Protein AF-A0A913XGM9-F1 (afdb_monomer_lite)

Organism: Exaiptasia diaphana (NCBI:txid2652724)

Foldseek 3Di:
DDDDDDDDDVQDFDFDADPVRWGDQKGARVSVQWIAGADRVRHGQPPRIDRDDGDSVCGPADPLRVQQVVQPPPPPQTFHFDADPNRWGDQKGARVNVQWIAGADRNRHGQQPGIDRDDGDSPDVVSVPSQALQRSQLVPDDPDPQFQHGFDADPVNFGDQKTARPNPQWIAGADRNRHGDPPRIDRHTGDD

Secondary structure (DSSP, 8-state):
----PPPPPTT-----B-TTSPBPSEEEETTTTEEEEB-TTSPBPTT--EES----TTTT--HHHHHHHHS-TTSTT-----B-TTSPBPSEEEETTTTEEEEB-TT--B-TT--EES----S-TTT-S---HHHHHHHH----TTS--SPPB-TTSPBPSEEE-TTT-EEEEB-TTSPBPTT--EEB----

pLDDT: mean 85.77, std 12.82, range [35.69, 96.81]

Structure (mmCIF, N/CA/C/O backbone):
data_AF-A0A913XGM9-F1
#
_entry.id   AF-A0A913XGM9-F1
#
loop_
_atom_site.group_PDB
_atom_site.id
_atom_site.type_symbol
_atom_site.label_atom_id
_atom_site.label_alt_id
_atom_site.label_comp_id
_atom_site.label_asym_id
_atom_site.label_entity_id
_atom_site.label_seq_id
_atom_site.pdbx_PDB_ins_code
_atom_site.Cartn_x
_atom_site.Cartn_y
_atom_site.Cartn_z
_atom_site.occupancy
_atom_site.B_iso_or_equiv
_atom_site.auth_seq_id
_atom_site.auth_comp_id
_atom_site.auth_asym_id
_atom_site.auth_atom_id
_atom_site.pdbx_PDB_model_num
ATOM 1 N N . MET A 1 1 ? -19.367 12.899 41.700 1.00 37.16 1 MET A N 1
ATOM 2 C CA . MET A 1 1 ? -20.619 13.674 41.837 1.00 37.16 1 MET A CA 1
ATOM 3 C C . MET A 1 1 ? -21.730 12.838 41.226 1.00 37.16 1 MET A C 1
ATOM 5 O O . MET A 1 1 ? -21.537 12.325 40.133 1.00 37.16 1 MET A O 1
ATOM 9 N N . GLN A 1 2 ? -22.800 12.589 41.979 1.00 39.25 2 GLN A N 1
ATOM 10 C CA . GLN A 1 2 ? -23.902 11.698 41.601 1.00 39.25 2 GLN A CA 1
ATOM 11 C C . GLN A 1 2 ? -24.693 12.279 40.419 1.00 39.25 2 GLN A C 1
ATOM 13 O O . GLN A 1 2 ? -25.240 13.373 40.524 1.00 39.25 2 GLN A O 1
ATOM 18 N N . GLY A 1 3 ? -24.743 11.549 39.302 1.00 35.69 3 GLY A N 1
ATOM 19 C CA . GLY A 1 3 ? -25.658 11.819 38.193 1.00 35.69 3 GLY A CA 1
ATOM 20 C C . GLY A 1 3 ? -26.996 11.127 38.447 1.00 35.69 3 GLY A C 1
ATOM 21 O O . GLY A 1 3 ? -27.037 9.918 38.654 1.00 35.69 3 GLY A O 1
ATOM 22 N N . ASN A 1 4 ? -28.079 11.903 38.470 1.00 39.72 4 ASN A N 1
ATOM 23 C CA . ASN A 1 4 ? -29.447 11.433 38.686 1.00 39.72 4 ASN A CA 1
ATOM 24 C C . ASN A 1 4 ? -29.890 10.443 37.594 1.00 39.72 4 ASN A C 1
ATOM 26 O O . ASN A 1 4 ? -30.239 10.855 36.488 1.00 39.72 4 ASN A O 1
ATOM 30 N N . ALA A 1 5 ? -29.953 9.153 37.925 1.00 44.22 5 ALA A N 1
ATOM 31 C CA . ALA A 1 5 ? -30.700 8.172 37.148 1.00 44.22 5 ALA A CA 1
ATOM 32 C C . ALA A 1 5 ? -32.202 8.347 37.434 1.00 44.22 5 ALA A C 1
ATOM 34 O O . ALA A 1 5 ? -32.650 8.186 38.570 1.00 44.22 5 ALA A O 1
ATOM 35 N N . GLN A 1 6 ? -32.987 8.711 36.416 1.00 49.00 6 GLN A N 1
ATOM 36 C CA . GLN A 1 6 ? -34.447 8.713 36.528 1.00 49.00 6 GLN A CA 1
ATOM 37 C C . GLN A 1 6 ? -34.984 7.274 36.696 1.00 49.00 6 GLN A C 1
ATOM 39 O O . GLN A 1 6 ? -34.419 6.352 36.104 1.00 49.00 6 GLN A O 1
ATOM 44 N N . PRO A 1 7 ? -36.070 7.055 37.469 1.00 47.41 7 PRO A N 1
ATOM 45 C CA . PRO A 1 7 ? -36.578 5.718 37.768 1.00 47.41 7 PRO A CA 1
ATOM 46 C C . PRO A 1 7 ? -37.068 5.011 36.498 1.00 47.41 7 PRO A C 1
ATOM 48 O O . PRO A 1 7 ? -37.819 5.574 35.698 1.00 47.41 7 PRO A O 1
ATOM 51 N N . GLY A 1 8 ? -36.614 3.770 36.328 1.00 52.50 8 GLY A N 1
ATOM 52 C CA . GLY A 1 8 ? -36.698 2.998 35.094 1.00 52.50 8 GLY A CA 1
ATOM 53 C C . GLY A 1 8 ? -38.119 2.691 34.625 1.00 52.50 8 GLY A C 1
ATOM 54 O O . GLY A 1 8 ? -38.914 2.069 35.329 1.00 52.50 8 GLY A O 1
ATOM 55 N N . ARG A 1 9 ? -38.404 3.044 33.367 1.00 63.47 9 ARG A N 1
ATOM 56 C CA . ARG A 1 9 ? -39.468 2.399 32.590 1.00 63.47 9 ARG A CA 1
ATOM 57 C C . ARG A 1 9 ? -39.055 0.950 32.333 1.00 63.47 9 ARG A C 1
ATOM 59 O O . ARG A 1 9 ? -37.985 0.710 31.776 1.00 63.47 9 ARG A O 1
ATOM 66 N N . VAL A 1 10 ? -39.902 -0.005 32.717 1.00 72.25 10 VAL A N 1
ATOM 67 C CA . VAL A 1 10 ? -39.704 -1.429 32.406 1.00 72.25 10 VAL A CA 1
ATOM 68 C C . VAL A 1 10 ? -39.502 -1.577 30.895 1.00 72.25 10 VAL A C 1
ATOM 70 O O . VAL A 1 10 ? -40.345 -1.155 30.107 1.00 72.25 10 VAL A O 1
ATOM 73 N N . GLY A 1 11 ? -38.354 -2.127 30.499 1.00 75.06 11 GLY A N 1
ATOM 74 C CA . GLY A 1 11 ? -37.979 -2.314 29.098 1.00 75.06 11 GLY A CA 1
ATOM 75 C C . GLY A 1 11 ? -37.177 -1.176 28.456 1.00 75.06 11 GLY A C 1
ATOM 76 O O . GLY A 1 11 ? -36.880 -1.281 27.267 1.00 75.06 11 GLY A O 1
ATOM 77 N N . ALA A 1 12 ? -36.794 -0.128 29.194 1.00 85.62 12 ALA A N 1
ATOM 78 C CA . ALA A 1 12 ? -35.864 0.893 28.704 1.00 85.62 12 ALA A CA 1
ATOM 79 C C . ALA A 1 12 ? -34.459 0.319 28.450 1.00 85.62 12 ALA A C 1
ATOM 81 O O . ALA A 1 12 ? -34.040 -0.649 29.084 1.00 85.62 12 ALA A O 1
ATOM 82 N N . PHE A 1 13 ? -33.741 0.919 27.503 1.00 88.56 13 PHE A N 1
ATOM 83 C CA . PHE A 1 13 ? -32.343 0.591 27.243 1.00 88.56 13 PHE A CA 1
ATOM 84 C C . PHE A 1 13 ? -31.455 1.159 28.356 1.00 88.56 13 PHE A C 1
ATOM 86 O O . PHE A 1 13 ? -31.600 2.324 28.728 1.00 88.56 13 PHE A O 1
ATOM 93 N N . ILE A 1 14 ? -30.550 0.330 28.877 1.00 88.94 14 ILE A N 1
ATOM 94 C CA . ILE A 1 14 ? -29.538 0.706 29.866 1.00 88.94 14 ILE A CA 1
ATOM 95 C C . ILE A 1 14 ? -28.178 0.447 29.209 1.00 88.94 14 ILE A C 1
ATOM 97 O O . ILE A 1 14 ? -27.916 -0.713 28.883 1.00 88.94 14 ILE A O 1
ATOM 101 N N . PRO A 1 15 ? -27.343 1.481 29.001 1.00 92.00 15 PRO A N 1
ATOM 102 C CA . PRO A 1 15 ? -26.013 1.295 28.438 1.00 92.00 15 PRO A CA 1
ATOM 103 C C . PRO A 1 15 ? -25.147 0.389 29.312 1.00 92.00 15 PRO A C 1
ATOM 105 O O . PRO A 1 15 ? -25.131 0.523 30.538 1.00 92.00 15 PRO A O 1
ATOM 108 N N . GLN A 1 16 ? -24.427 -0.523 28.670 1.00 94.06 16 GLN A N 1
ATOM 109 C CA . GLN A 1 16 ? -23.438 -1.384 29.299 1.00 94.06 16 GLN A CA 1
ATOM 110 C C . GLN A 1 16 ? -22.074 -0.685 29.363 1.00 94.06 16 GLN A C 1
ATOM 112 O O . GLN A 1 16 ? -21.587 -0.172 28.352 1.00 94.06 16 GLN A O 1
ATOM 117 N N . CYS A 1 17 ? -21.438 -0.696 30.536 1.00 94.44 17 CYS A N 1
ATOM 118 C CA . CYS A 1 17 ? -20.127 -0.085 30.759 1.00 94.44 17 CYS A CA 1
ATOM 119 C C . CYS A 1 17 ? -19.153 -1.088 31.389 1.00 94.44 17 CYS A C 1
ATOM 121 O O . CYS A 1 17 ? -19.533 -1.861 32.268 1.00 94.44 17 CYS A O 1
ATOM 123 N N . LYS A 1 18 ? -17.884 -1.009 30.983 1.00 92.81 18 LYS A N 1
ATOM 124 C CA . LYS A 1 18 ? -16.743 -1.701 31.591 1.00 92.81 18 LYS A CA 1
ATOM 125 C C . LYS A 1 18 ? -16.482 -1.155 33.006 1.00 92.81 18 LYS A C 1
ATOM 127 O O . LYS A 1 18 ? -16.929 -0.066 33.367 1.00 92.81 18 LYS A O 1
ATOM 132 N N . GLU A 1 19 ? -15.685 -1.871 33.803 1.00 93.31 19 GLU A N 1
ATOM 133 C CA . GLU A 1 19 ? -15.336 -1.463 35.180 1.00 93.31 19 GLU A CA 1
ATOM 134 C C . GLU A 1 19 ? -14.626 -0.101 35.263 1.00 93.31 19 GLU A C 1
ATOM 136 O O . GLU A 1 19 ? -14.787 0.630 36.238 1.00 93.31 19 GLU A O 1
ATOM 141 N N . ASN A 1 20 ? -13.862 0.261 34.229 1.00 92.25 20 ASN A N 1
ATOM 142 C CA . ASN A 1 20 ? -13.178 1.553 34.126 1.00 92.25 20 ASN A CA 1
ATOM 143 C C . ASN A 1 20 ? -14.119 2.717 33.746 1.00 92.25 20 ASN A C 1
ATOM 145 O O . ASN A 1 20 ? -13.664 3.856 33.654 1.00 92.25 20 ASN A O 1
ATOM 149 N N . GLY A 1 21 ? -15.413 2.448 33.537 1.00 89.56 21 GLY A N 1
ATOM 150 C CA . GLY A 1 21 ? -16.424 3.436 33.163 1.00 89.56 21 GLY A CA 1
ATOM 151 C C . GLY A 1 21 ? -16.537 3.706 31.660 1.00 89.56 21 GLY A C 1
ATOM 152 O O . GLY A 1 21 ? -17.393 4.495 31.266 1.00 89.56 21 GLY A O 1
ATOM 153 N N . GLU A 1 22 ? -15.723 3.063 30.821 1.00 91.38 22 GLU A N 1
ATOM 154 C CA . GLU A 1 22 ? -15.868 3.121 29.362 1.00 91.38 22 GLU A CA 1
ATOM 155 C C . GLU A 1 22 ? -17.075 2.297 28.901 1.00 91.38 22 GLU A C 1
ATOM 157 O O . GLU A 1 22 ? -17.461 1.325 29.554 1.00 91.38 22 GLU A O 1
ATOM 162 N N . PHE A 1 23 ? -17.657 2.636 27.749 1.00 91.50 23 PHE A N 1
ATOM 163 C CA . PHE A 1 23 ? -18.700 1.802 27.153 1.00 91.50 23 PHE A CA 1
ATOM 164 C C . PHE A 1 23 ? -18.150 0.422 26.777 1.00 91.50 23 PHE A C 1
ATOM 166 O O . PHE A 1 23 ? -17.024 0.275 26.290 1.00 91.50 23 PHE A O 1
ATOM 173 N N . GLU A 1 24 ? -18.957 -0.615 26.989 1.00 91.94 24 GLU A N 1
ATOM 174 C CA . GLU A 1 24 ? -18.692 -1.904 26.357 1.00 91.94 24 GLU A CA 1
ATOM 175 C C . GLU A 1 24 ? -18.838 -1.761 24.837 1.00 91.94 24 GLU A C 1
ATOM 177 O O . GLU A 1 24 ? -19.798 -1.164 24.356 1.00 91.94 24 GLU A O 1
ATOM 182 N N . GLU A 1 25 ? -17.905 -2.333 24.070 1.00 92.31 25 GLU A N 1
ATOM 183 C CA . GLU A 1 25 ? -17.903 -2.247 22.597 1.00 92.31 25 GLU A CA 1
ATOM 184 C C . GLU A 1 25 ? -19.184 -2.812 21.978 1.00 92.31 25 GLU A C 1
ATOM 186 O O . GLU A 1 25 ? -19.590 -2.389 20.900 1.00 92.31 25 GLU A O 1
ATOM 191 N N . LYS A 1 26 ? -19.831 -3.745 22.679 1.00 94.62 26 LYS A N 1
ATOM 192 C CA . LYS A 1 26 ? -21.134 -4.310 22.352 1.00 94.62 26 LYS A CA 1
ATOM 193 C C . LYS A 1 26 ? -22.175 -3.783 23.332 1.00 94.62 26 LYS A C 1
ATOM 195 O O . LYS A 1 26 ? -22.033 -3.952 24.537 1.00 94.62 26 LYS A O 1
ATOM 200 N N . GLN A 1 27 ? -23.257 -3.230 22.806 1.00 95.81 27 GLN A N 1
ATOM 201 C CA . GLN A 1 27 ? -24.420 -2.799 23.574 1.00 95.81 27 GLN A CA 1
ATOM 202 C C . GLN A 1 27 ? -25.607 -3.692 23.242 1.00 95.81 27 GLN A C 1
ATOM 204 O O . GLN A 1 27 ? -25.818 -4.039 22.081 1.00 95.81 27 GLN A O 1
ATOM 209 N N . CYS A 1 28 ? -26.401 -4.051 24.248 1.00 95.19 28 CYS A N 1
ATOM 210 C CA . CYS A 1 28 ? -27.532 -4.961 24.081 1.00 95.19 28 CYS A CA 1
ATOM 211 C C . CYS A 1 28 ? -28.795 -4.427 24.753 1.00 95.19 28 CYS A C 1
ATOM 213 O O . CYS A 1 28 ? -28.853 -4.205 25.961 1.00 95.19 28 CYS A O 1
ATOM 215 N N . TRP A 1 29 ? -29.873 -4.301 23.989 1.00 94.31 29 TRP A N 1
ATOM 216 C CA . TRP A 1 29 ? -31.174 -3.936 24.521 1.00 94.31 29 TRP A CA 1
ATOM 217 C C . TRP A 1 29 ? -32.002 -5.177 24.855 1.00 94.31 29 TRP A C 1
ATOM 219 O O . TRP A 1 29 ? -32.769 -5.683 24.033 1.00 94.31 29 TRP A O 1
ATOM 229 N N . GLY A 1 30 ? -31.870 -5.647 26.098 1.00 87.50 30 GLY A N 1
ATOM 230 C CA . GLY A 1 30 ? -32.430 -6.926 26.551 1.00 87.50 30 GLY A CA 1
ATOM 231 C C . GLY A 1 30 ? -33.935 -7.117 26.313 1.00 87.50 30 GLY A C 1
ATOM 232 O O . GLY A 1 30 ? -34.353 -8.223 25.991 1.00 87.50 30 GLY A O 1
ATOM 233 N N . SER A 1 31 ? -34.753 -6.061 26.390 1.00 88.88 31 SER A N 1
ATOM 234 C CA . SER A 1 31 ? -36.207 -6.163 26.162 1.00 88.88 31 SER A CA 1
ATOM 235 C C . SER A 1 31 ? -36.597 -6.378 24.697 1.00 88.88 31 SER A C 1
ATOM 237 O O . SER A 1 31 ? -37.705 -6.829 24.421 1.00 88.88 31 SER A O 1
ATOM 239 N N . THR A 1 32 ? -35.704 -6.064 23.757 1.00 91.31 32 THR A N 1
ATOM 240 C CA . THR A 1 32 ? -35.956 -6.191 22.313 1.00 91.31 32 THR A CA 1
ATOM 241 C C . THR A 1 32 ? -35.108 -7.277 21.652 1.00 91.31 32 THR A C 1
ATOM 243 O O . THR A 1 32 ? -35.425 -7.714 20.544 1.00 91.31 32 THR A O 1
ATOM 246 N N . GLY A 1 33 ? -34.037 -7.713 22.324 1.00 90.94 33 GLY A N 1
ATOM 247 C CA . GLY A 1 33 ? -33.078 -8.694 21.818 1.00 90.94 33 GLY A CA 1
ATOM 248 C C . GLY A 1 33 ? -32.124 -8.149 20.752 1.00 90.94 33 GLY A C 1
ATOM 249 O O . GLY A 1 33 ? -31.413 -8.936 20.128 1.00 90.94 33 GLY A O 1
ATOM 250 N N . TYR A 1 34 ? -32.114 -6.834 20.511 1.00 95.31 34 TYR A N 1
ATOM 251 C CA . TYR A 1 34 ? -31.149 -6.204 19.611 1.00 95.31 34 TYR A CA 1
ATOM 252 C C . TYR A 1 34 ? -29.840 -5.912 20.331 1.00 95.31 34 TYR A C 1
ATOM 254 O O . TYR A 1 34 ? -29.859 -5.370 21.435 1.00 95.31 34 TYR A O 1
ATOM 262 N N . CYS A 1 35 ? -28.728 -6.179 19.661 1.00 96.31 35 CYS A N 1
ATOM 263 C CA . CYS A 1 35 ? -27.411 -5.705 20.053 1.00 96.31 35 CYS A CA 1
ATOM 264 C C . CYS A 1 35 ? -26.739 -4.995 18.875 1.00 96.31 35 CYS A C 1
ATOM 266 O O . CYS A 1 35 ? -27.079 -5.241 17.718 1.00 96.31 35 CYS A O 1
ATOM 268 N N . TRP A 1 36 ? -25.811 -4.095 19.171 1.00 96.00 36 TRP A N 1
ATOM 269 C CA . TRP A 1 36 ? -25.031 -3.334 18.196 1.00 96.00 36 TRP A CA 1
ATOM 270 C C . TRP A 1 36 ? -23.650 -3.031 18.767 1.00 96.00 36 TRP A C 1
ATOM 272 O O . TRP A 1 36 ? -23.435 -3.135 19.975 1.00 96.00 36 TRP A O 1
ATOM 282 N N . CYS A 1 37 ? -22.721 -2.652 17.900 1.00 95.88 37 CYS A N 1
ATOM 283 C CA . CYS A 1 37 ? -21.419 -2.171 18.327 1.00 95.88 37 CYS A CA 1
ATOM 284 C C . CYS A 1 37 ? -21.454 -0.656 18.517 1.00 95.88 37 CYS A C 1
ATOM 286 O O . CYS A 1 37 ? -22.185 0.044 17.809 1.00 95.88 37 CYS A O 1
ATOM 288 N N . VAL A 1 38 ? -20.654 -0.153 19.449 1.00 93.25 38 VAL A N 1
ATOM 289 C CA . VAL A 1 38 ? -20.481 1.281 19.685 1.00 93.25 38 VAL A CA 1
ATOM 290 C C . VAL A 1 38 ? -19.023 1.700 19.585 1.00 93.25 38 VAL A C 1
ATOM 292 O O . VAL A 1 38 ? -18.118 0.890 19.778 1.00 93.25 38 VAL A O 1
ATOM 295 N N . ASP A 1 39 ? -18.801 2.970 19.261 1.00 88.75 39 ASP A N 1
ATOM 296 C CA . ASP A 1 39 ? -17.483 3.587 19.363 1.00 88.75 39 ASP A CA 1
ATOM 297 C C . ASP A 1 39 ? -17.114 3.924 20.823 1.00 88.75 39 ASP A C 1
ATOM 299 O O . ASP A 1 39 ? -17.862 3.661 21.768 1.00 88.75 39 ASP A O 1
ATOM 303 N N . LYS A 1 40 ? -15.933 4.524 21.013 1.00 85.94 40 LYS A N 1
ATOM 304 C CA . LYS A 1 40 ? -15.420 4.946 22.329 1.00 85.94 40 LYS A CA 1
ATOM 305 C C . LYS A 1 40 ? -16.327 5.947 23.060 1.00 85.94 40 LYS A C 1
ATOM 307 O O . LYS A 1 40 ? -16.258 6.040 24.282 1.00 85.94 40 LYS A O 1
ATOM 312 N N . ASP A 1 41 ? -17.153 6.686 22.321 1.00 88.50 41 ASP A N 1
ATOM 313 C CA . ASP A 1 41 ? -18.065 7.702 22.840 1.00 88.50 41 ASP A CA 1
ATOM 314 C C . ASP A 1 41 ? -19.477 7.121 23.081 1.00 88.50 41 ASP A C 1
ATOM 316 O O . ASP A 1 41 ? -20.388 7.836 23.504 1.00 88.50 41 ASP A O 1
ATOM 320 N N . GLY A 1 42 ? -19.663 5.814 22.848 1.00 88.38 42 GLY A N 1
ATOM 321 C CA . GLY A 1 42 ? -20.923 5.099 23.038 1.00 88.38 42 GLY A CA 1
ATOM 322 C C . GLY A 1 42 ? -21.910 5.256 21.879 1.00 88.38 42 GLY A C 1
ATOM 323 O O . GLY A 1 42 ? -23.082 4.900 22.030 1.00 88.38 42 GLY A O 1
ATOM 324 N N . GLN A 1 43 ? -21.480 5.787 20.730 1.00 91.19 43 GLN A N 1
ATOM 325 C CA . GLN A 1 43 ? -22.345 5.954 19.562 1.00 91.19 43 GLN A CA 1
ATOM 326 C C . GLN A 1 43 ? -22.433 4.668 18.745 1.00 91.19 43 GLN A C 1
ATOM 328 O O . GLN A 1 43 ? -21.431 3.996 18.517 1.00 91.19 43 GLN A O 1
ATOM 333 N N . GLU A 1 44 ? -23.637 4.333 18.273 1.00 93.25 44 GLU A N 1
ATOM 334 C CA . GLU A 1 44 ? -23.882 3.150 17.442 1.00 93.25 44 GLU A CA 1
ATOM 335 C C . GLU A 1 44 ? -23.072 3.196 16.135 1.00 93.25 44 GLU A C 1
ATOM 337 O O . GLU A 1 44 ? -23.198 4.125 15.334 1.00 93.25 44 GLU A O 1
ATOM 342 N N . ILE A 1 45 ? -22.298 2.139 15.881 1.00 92.12 45 ILE A N 1
ATOM 343 C CA . ILE A 1 45 ? -21.611 1.923 14.609 1.00 92.12 45 ILE A CA 1
ATOM 344 C C . ILE A 1 45 ? -22.625 1.370 13.605 1.00 92.12 45 ILE A C 1
ATOM 346 O O . ILE A 1 45 ? -23.179 0.278 13.780 1.00 92.12 45 ILE A O 1
ATOM 350 N N . LEU A 1 46 ? -22.851 2.111 12.522 1.00 88.88 46 LEU A N 1
ATOM 351 C CA . LEU A 1 46 ? -23.839 1.759 11.503 1.00 88.88 46 LEU A CA 1
ATOM 352 C C . LEU A 1 46 ? -23.601 0.361 10.910 1.00 88.88 46 LEU A C 1
ATOM 354 O O . LEU A 1 46 ? -22.476 -0.027 10.604 1.00 88.88 46 LEU A O 1
ATOM 358 N N . GLY A 1 47 ? -24.692 -0.385 10.717 1.00 87.81 47 GLY A N 1
ATOM 359 C CA . GLY A 1 47 ? -24.672 -1.725 10.118 1.00 87.81 47 GLY A CA 1
ATOM 360 C C . GLY A 1 47 ? -24.328 -2.864 11.083 1.00 87.81 47 GLY A C 1
ATOM 361 O O . GLY A 1 47 ? -24.363 -4.020 10.676 1.00 87.81 47 GLY A O 1
ATOM 362 N N . THR A 1 48 ? -24.048 -2.565 12.354 1.00 93.19 48 THR A N 1
ATOM 363 C CA . THR A 1 48 ? -23.723 -3.586 13.369 1.00 93.19 48 THR A CA 1
ATOM 364 C C . THR A 1 48 ? -24.938 -4.070 14.161 1.00 93.19 48 THR A C 1
ATOM 366 O O . THR A 1 48 ? -24.858 -5.068 14.875 1.00 93.19 48 THR A O 1
ATOM 369 N N . LYS A 1 49 ? -26.080 -3.383 14.037 1.00 94.69 49 LYS A N 1
ATOM 370 C CA . LYS A 1 49 ? -27.292 -3.685 14.797 1.00 94.69 49 LYS A CA 1
ATOM 371 C C . LYS A 1 49 ? -28.011 -4.922 14.278 1.00 94.69 49 LYS A C 1
ATOM 373 O O . LYS A 1 49 ? -28.629 -4.899 13.213 1.00 94.69 49 LYS A O 1
ATOM 378 N N . ILE A 1 50 ? -28.000 -5.981 15.078 1.00 94.50 50 ILE A N 1
ATOM 379 C CA . ILE A 1 50 ? -28.628 -7.267 14.769 1.00 94.50 50 ILE A CA 1
ATOM 380 C C . ILE A 1 50 ? -29.421 -7.788 15.968 1.00 94.50 50 ILE A C 1
ATOM 382 O O . ILE A 1 50 ? -29.290 -7.293 17.085 1.00 94.50 50 ILE A O 1
ATOM 386 N N . ARG A 1 51 ? -30.259 -8.806 15.751 1.00 94.06 51 ARG A N 1
ATOM 387 C CA . ARG A 1 51 ? -30.765 -9.628 16.858 1.00 94.06 51 ARG A CA 1
ATOM 388 C C . ARG A 1 51 ? -29.736 -10.710 17.167 1.00 94.06 51 ARG A C 1
ATOM 390 O O . ARG A 1 51 ? -29.404 -11.480 16.271 1.00 94.06 51 ARG A O 1
ATOM 397 N N . GLY A 1 52 ? -29.273 -10.782 18.411 1.00 91.56 52 GLY A N 1
ATOM 398 C CA . GLY A 1 52 ? -28.202 -11.699 18.816 1.00 91.56 52 GLY A CA 1
ATOM 399 C C . GLY A 1 52 ? -26.857 -10.997 18.994 1.00 91.56 52 GLY A C 1
ATOM 400 O O . GLY A 1 52 ? -26.832 -9.835 19.379 1.00 91.56 52 GLY A O 1
ATOM 401 N N . ASP A 1 53 ? -25.755 -11.712 18.757 1.00 90.62 53 ASP A N 1
ATOM 402 C CA . ASP A 1 53 ? -24.405 -11.283 19.146 1.00 90.62 53 ASP A CA 1
ATOM 403 C C . ASP A 1 53 ? -23.578 -10.756 17.951 1.00 90.62 53 ASP A C 1
ATOM 405 O O . ASP A 1 53 ? -23.185 -11.560 17.100 1.00 90.62 53 ASP A O 1
ATOM 409 N N . PRO A 1 54 ? -23.348 -9.431 17.820 1.00 91.81 54 PRO A N 1
ATOM 410 C CA . PRO A 1 54 ? -22.523 -8.868 16.752 1.00 91.81 54 PRO A CA 1
ATOM 411 C C . PRO A 1 54 ? -21.022 -9.052 17.015 1.00 91.81 54 PRO A C 1
ATOM 413 O O . PRO A 1 54 ? -20.553 -8.922 18.146 1.00 91.81 54 PRO A O 1
ATOM 416 N N . ASP A 1 55 ? -20.245 -9.270 15.950 1.00 89.62 55 ASP A N 1
ATOM 417 C CA . ASP A 1 55 ? -18.781 -9.216 16.021 1.00 89.62 55 ASP A CA 1
ATOM 418 C C . ASP A 1 55 ? -18.293 -7.759 15.994 1.00 89.62 55 ASP A C 1
ATOM 420 O O . ASP A 1 55 ? -18.223 -7.123 14.939 1.00 89.62 55 ASP A O 1
ATOM 424 N N . CYS A 1 56 ? -17.938 -7.234 17.167 1.00 88.50 56 CYS A N 1
ATOM 425 C CA . CYS A 1 56 ? -17.414 -5.876 17.312 1.00 88.50 56 CYS A CA 1
ATOM 426 C C . CYS A 1 56 ? -15.892 -5.773 17.145 1.00 88.50 56 CYS A C 1
ATOM 428 O O . CYS A 1 56 ? -15.365 -4.664 17.102 1.00 88.50 56 CYS A O 1
ATOM 430 N N . SER A 1 57 ? -15.182 -6.892 16.947 1.00 84.44 57 SER A N 1
ATOM 431 C CA . SER A 1 57 ? -13.712 -6.929 16.874 1.00 84.44 57 SER A CA 1
ATOM 432 C C . SER A 1 57 ? -13.147 -6.039 15.766 1.00 84.44 57 SER A C 1
ATOM 434 O O . SER A 1 57 ? -12.026 -5.540 15.871 1.00 84.44 57 SER A O 1
ATOM 436 N N . ASN A 1 58 ? -13.913 -5.845 14.690 1.00 82.06 58 ASN A N 1
ATOM 437 C CA . ASN A 1 58 ? -13.529 -5.072 13.509 1.00 82.06 58 ASN A CA 1
ATOM 438 C C . ASN A 1 58 ? -14.502 -3.928 13.188 1.00 82.06 58 ASN A C 1
ATOM 440 O O . ASN A 1 58 ? -14.339 -3.251 12.172 1.00 82.06 58 ASN A O 1
ATOM 444 N N . ALA A 1 59 ? -15.505 -3.705 14.039 1.00 82.19 59 ALA A N 1
ATOM 445 C CA . ALA A 1 59 ? -16.505 -2.672 13.823 1.00 82.19 59 ALA A CA 1
ATOM 446 C C . ALA A 1 59 ? -15.855 -1.280 13.855 1.00 82.19 59 ALA A C 1
ATOM 448 O O . ALA A 1 59 ? -15.074 -0.966 14.748 1.00 82.19 59 ALA A O 1
ATOM 449 N N . GLY A 1 60 ? -16.149 -0.455 12.846 1.00 80.81 60 GLY A N 1
ATOM 450 C CA . GLY A 1 60 ? -15.645 0.921 12.762 1.00 80.81 60 GLY A CA 1
ATOM 451 C C . GLY A 1 60 ? -14.147 1.062 12.462 1.00 80.81 60 GLY A C 1
ATOM 452 O O . GLY A 1 60 ? -13.666 2.189 12.370 1.00 80.81 60 GLY A O 1
ATOM 453 N N . LYS A 1 61 ? -13.404 -0.039 12.272 1.00 86.19 61 LYS A N 1
ATOM 454 C CA . LYS A 1 61 ? -11.976 0.022 11.936 1.00 86.19 61 LYS A CA 1
ATOM 455 C C . LYS A 1 61 ? -11.759 0.371 10.468 1.00 86.19 61 LYS A C 1
ATOM 457 O O . LYS A 1 61 ? -12.390 -0.191 9.572 1.00 86.19 61 LYS A O 1
ATOM 462 N N . THR A 1 62 ? -10.800 1.252 10.211 1.00 90.62 62 THR A N 1
ATOM 463 C CA . THR A 1 62 ? -10.334 1.553 8.854 1.00 90.62 62 THR A CA 1
ATOM 464 C C . THR A 1 62 ? -9.487 0.412 8.288 1.00 90.62 62 THR A C 1
ATOM 466 O O . THR A 1 62 ? -8.995 -0.457 9.011 1.00 90.62 62 THR A O 1
ATOM 469 N N . LYS A 1 63 ? -9.218 0.452 6.977 1.00 92.25 63 LYS A N 1
ATOM 470 C CA . LYS A 1 63 ? -8.313 -0.502 6.318 1.00 92.25 63 LYS A CA 1
ATOM 471 C C . LYS A 1 63 ? -6.937 -0.569 6.994 1.00 92.25 63 LYS A C 1
ATOM 473 O O . LYS A 1 63 ? -6.431 -1.667 7.210 1.00 92.25 63 LYS A O 1
ATOM 478 N N . CYS A 1 64 ? -6.354 0.576 7.359 1.00 94.00 64 CYS A N 1
ATOM 479 C CA . CYS A 1 64 ? -5.054 0.611 8.029 1.00 94.00 64 CYS A CA 1
ATOM 480 C C . CYS A 1 64 ? -5.120 -0.049 9.411 1.00 94.00 64 CYS A C 1
ATOM 482 O O . CYS A 1 64 ? -4.318 -0.932 9.702 1.00 94.00 64 CYS A O 1
ATOM 484 N N . GLN A 1 65 ? -6.124 0.291 10.224 1.00 91.81 65 GLN A N 1
ATOM 485 C CA . GLN A 1 65 ? -6.302 -0.271 11.568 1.00 91.81 65 GLN A CA 1
ATOM 486 C C . GLN A 1 65 ? -6.556 -1.785 11.539 1.00 91.81 65 GLN A C 1
ATOM 488 O O . GLN A 1 65 ? -6.040 -2.520 12.381 1.00 91.81 65 GLN A O 1
ATOM 493 N N . LEU A 1 66 ? -7.305 -2.272 10.545 1.00 89.94 66 LEU A N 1
ATOM 494 C CA . LEU A 1 66 ? -7.490 -3.705 10.312 1.00 89.94 66 LEU A CA 1
ATOM 495 C C . LEU A 1 66 ? -6.162 -4.386 9.973 1.00 89.94 66 LEU A C 1
ATOM 497 O O . LEU A 1 66 ? -5.825 -5.414 10.556 1.00 89.94 66 LEU A O 1
ATOM 501 N N . MET A 1 67 ? -5.384 -3.810 9.053 1.00 89.88 67 MET A N 1
ATOM 502 C CA . MET A 1 67 ? -4.068 -4.347 8.700 1.00 89.88 67 MET A CA 1
ATOM 503 C C . MET A 1 67 ? -3.104 -4.320 9.890 1.00 89.88 67 MET A C 1
ATOM 505 O O . MET A 1 67 ? -2.356 -5.274 10.072 1.00 89.88 67 MET A O 1
ATOM 509 N N . GLN A 1 68 ? -3.152 -3.277 10.719 1.00 88.69 68 GLN A N 1
ATOM 510 C CA . GLN A 1 68 ? -2.334 -3.147 11.920 1.00 88.69 68 GLN A CA 1
ATOM 511 C C . GLN A 1 68 ? -2.693 -4.200 12.977 1.00 88.69 68 GLN A C 1
ATOM 513 O O . GLN A 1 68 ? -1.795 -4.810 13.546 1.00 88.69 68 GLN A O 1
ATOM 518 N N . GLY A 1 69 ? -3.985 -4.463 13.204 1.00 84.00 69 GLY A N 1
ATOM 519 C CA . GLY A 1 69 ? -4.442 -5.509 14.129 1.00 84.00 69 GLY A CA 1
ATOM 520 C C . GLY A 1 69 ? -4.169 -6.933 13.631 1.00 84.00 69 GLY A C 1
ATOM 521 O O . GLY A 1 69 ? -3.884 -7.822 14.428 1.00 84.00 69 GLY A O 1
ATOM 522 N N . ASN A 1 70 ? -4.212 -7.144 12.312 1.00 82.81 70 ASN A N 1
ATOM 523 C CA . ASN A 1 70 ? -3.878 -8.426 11.682 1.00 82.81 70 ASN A CA 1
ATOM 524 C C . ASN A 1 70 ? -2.366 -8.666 11.572 1.00 82.81 70 ASN A C 1
ATOM 526 O O . ASN A 1 70 ? -1.926 -9.814 11.451 1.00 82.81 70 ASN A O 1
ATOM 530 N N . ALA A 1 71 ? -1.557 -7.604 11.576 1.00 80.94 71 ALA A N 1
ATOM 531 C CA . ALA A 1 71 ? -0.109 -7.717 11.591 1.00 80.94 71 ALA A CA 1
ATOM 532 C C . ALA A 1 71 ? 0.303 -8.324 12.933 1.00 80.94 71 ALA A C 1
ATOM 534 O O . ALA A 1 71 ? 0.240 -7.641 13.943 1.00 80.94 71 ALA A O 1
ATOM 535 N N . GLN A 1 72 ? 0.693 -9.606 12.941 1.00 70.25 72 GLN A N 1
ATOM 536 C CA . GLN A 1 72 ? 1.019 -10.379 14.147 1.00 70.25 72 GLN A CA 1
ATOM 537 C C . GLN A 1 72 ? 1.982 -9.616 15.076 1.00 70.25 72 GLN A C 1
ATOM 539 O O . GLN A 1 72 ? 3.201 -9.651 14.846 1.00 70.25 72 GLN A O 1
ATOM 544 N N . PRO A 1 73 ? 1.478 -8.959 16.139 1.00 60.84 73 PRO A N 1
ATOM 545 C CA . PRO A 1 73 ? 2.312 -8.175 17.031 1.00 60.84 73 PRO A CA 1
ATOM 546 C C . PRO A 1 73 ? 3.111 -9.177 17.865 1.00 60.84 73 PRO A C 1
ATOM 548 O O . PRO A 1 73 ? 2.558 -9.877 18.707 1.00 60.84 73 PRO A O 1
ATOM 551 N N . GLY A 1 74 ? 4.398 -9.338 17.560 1.00 62.28 74 GLY A N 1
ATOM 552 C CA . GLY A 1 74 ? 5.270 -10.317 18.224 1.00 62.28 74 GLY A CA 1
ATOM 553 C C . GLY A 1 74 ? 6.025 -11.242 17.275 1.00 62.28 74 GLY A C 1
ATOM 554 O O . GLY A 1 74 ? 7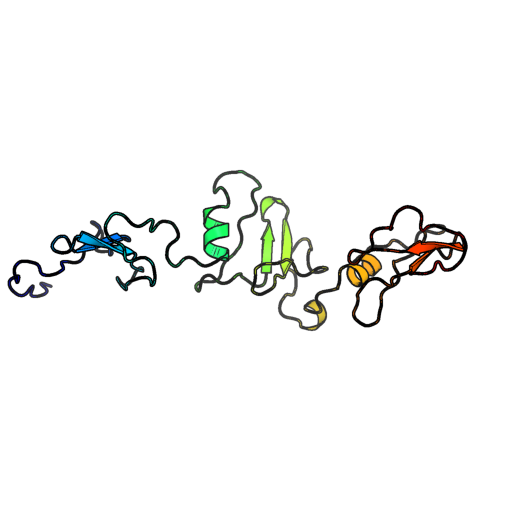.019 -11.849 17.676 1.00 62.28 74 GLY A O 1
ATOM 555 N N . ARG A 1 75 ? 5.646 -11.305 15.992 1.00 76.44 75 ARG A N 1
ATOM 556 C CA . ARG A 1 75 ? 6.506 -11.943 14.994 1.00 76.44 75 ARG A CA 1
ATOM 557 C C . ARG A 1 75 ? 7.654 -10.994 14.661 1.00 76.44 75 ARG A C 1
ATOM 559 O O . ARG A 1 75 ? 7.468 -10.005 13.953 1.00 76.44 75 ARG A O 1
ATOM 566 N N . VAL A 1 76 ? 8.844 -11.304 15.174 1.00 75.56 76 VAL A N 1
ATOM 567 C CA . VAL A 1 76 ? 10.069 -10.550 14.875 1.00 75.56 76 VAL A CA 1
ATOM 568 C C . VAL A 1 76 ? 10.218 -10.418 13.360 1.00 75.56 76 VAL A C 1
ATOM 570 O O . VAL A 1 76 ? 10.190 -11.408 12.630 1.00 75.56 76 VAL A O 1
ATOM 573 N N . GLY A 1 77 ? 10.344 -9.179 12.890 1.00 81.31 77 GLY A N 1
ATOM 574 C CA . GLY A 1 77 ? 10.498 -8.875 11.472 1.00 81.31 77 GLY A CA 1
ATOM 575 C C . GLY A 1 77 ? 9.202 -8.638 10.693 1.00 81.31 77 GLY A C 1
ATOM 576 O O . GLY A 1 77 ? 9.283 -8.331 9.507 1.00 81.31 77 GLY A O 1
ATOM 577 N N . ALA A 1 78 ? 8.021 -8.750 11.308 1.00 86.69 78 ALA A N 1
ATOM 578 C CA . ALA A 1 78 ? 6.771 -8.402 10.636 1.00 86.69 78 ALA A CA 1
ATOM 579 C C . ALA A 1 78 ? 6.701 -6.900 10.315 1.00 86.69 78 ALA A C 1
ATOM 581 O O . ALA A 1 78 ? 7.143 -6.056 11.096 1.00 86.69 78 ALA A O 1
ATOM 582 N N . PHE A 1 79 ? 6.140 -6.570 9.151 1.00 90.06 79 PHE A N 1
ATOM 583 C CA . PHE A 1 79 ? 5.771 -5.198 8.823 1.00 90.06 79 PHE A CA 1
ATOM 584 C C . PHE A 1 79 ? 4.452 -4.861 9.519 1.00 90.06 79 PHE A C 1
ATOM 586 O O . PHE A 1 79 ? 3.467 -5.582 9.362 1.00 90.06 79 PHE A O 1
ATOM 593 N N . ILE A 1 80 ? 4.451 -3.768 10.276 1.00 92.06 80 ILE A N 1
ATOM 594 C CA . ILE A 1 80 ? 3.262 -3.217 10.921 1.00 92.06 80 ILE A CA 1
ATOM 595 C C . ILE A 1 80 ? 3.001 -1.868 10.246 1.00 92.06 80 ILE A C 1
ATOM 597 O O . ILE A 1 80 ? 3.882 -1.007 10.321 1.00 92.06 80 ILE A O 1
ATOM 601 N N . PRO A 1 81 ? 1.852 -1.679 9.574 1.00 93.94 81 PRO A N 1
ATOM 602 C CA . PRO A 1 81 ? 1.542 -0.411 8.931 1.00 93.94 81 PRO A CA 1
ATOM 603 C C . PRO A 1 81 ? 1.357 0.698 9.968 1.00 93.94 81 PRO A C 1
ATOM 605 O O . PRO A 1 81 ? 0.817 0.474 11.054 1.00 93.94 81 PRO A O 1
ATOM 608 N N . GLN A 1 82 ? 1.802 1.898 9.612 1.00 94.94 82 GLN A N 1
ATOM 609 C CA . GLN A 1 82 ? 1.623 3.114 10.391 1.00 94.94 82 GLN A CA 1
ATOM 610 C C . GLN A 1 82 ? 0.327 3.820 9.978 1.00 94.94 82 GLN A C 1
ATOM 612 O O . GLN A 1 82 ? 0.113 4.114 8.798 1.00 94.94 82 GLN A O 1
ATOM 617 N N . CYS A 1 83 ? -0.537 4.096 10.952 1.00 95.56 83 CYS A N 1
ATOM 618 C CA . CYS A 1 83 ? -1.821 4.757 10.740 1.00 95.56 83 CYS A CA 1
ATOM 619 C C . CYS A 1 83 ? -1.849 6.097 11.478 1.00 95.56 83 CYS A C 1
ATOM 621 O O . CYS A 1 83 ? -1.395 6.186 12.617 1.00 95.56 83 CYS A O 1
ATOM 623 N N . LYS A 1 84 ? -2.445 7.113 10.853 1.00 95.06 84 LYS A N 1
ATOM 624 C CA . LYS A 1 84 ? -2.785 8.388 11.493 1.00 95.06 84 LYS A CA 1
ATOM 625 C C . LYS A 1 84 ? -3.856 8.175 12.568 1.00 95.06 84 LYS A C 1
ATOM 627 O O . LYS A 1 84 ? -4.541 7.152 12.592 1.00 95.06 84 LYS A O 1
ATOM 632 N N . GLU A 1 85 ? -4.082 9.187 13.403 1.00 90.38 85 GLU A N 1
ATOM 633 C CA . GLU A 1 85 ? -5.106 9.152 14.463 1.00 90.38 85 GLU A CA 1
ATOM 634 C C . GLU A 1 85 ? -6.526 8.890 13.936 1.00 90.38 85 GLU A C 1
ATOM 636 O O . GLU A 1 85 ? -7.308 8.191 14.576 1.00 90.38 85 GLU A O 1
ATOM 641 N N . ASN A 1 86 ? -6.854 9.396 12.743 1.00 88.25 86 ASN A N 1
ATOM 642 C CA . ASN A 1 86 ? -8.137 9.149 12.075 1.00 88.25 86 ASN A CA 1
ATOM 643 C C . ASN A 1 86 ? -8.238 7.748 11.431 1.00 88.25 86 ASN A C 1
ATOM 645 O O . ASN A 1 86 ? -9.243 7.431 10.800 1.00 88.25 86 ASN A O 1
ATOM 649 N N . GLY A 1 87 ? -7.198 6.918 11.553 1.00 90.19 87 GLY A N 1
ATOM 650 C CA . GLY A 1 87 ? -7.121 5.581 10.977 1.00 90.19 87 GLY A CA 1
ATOM 651 C C . GLY A 1 87 ? -6.731 5.539 9.498 1.00 90.19 87 GLY A C 1
ATOM 652 O O . GLY A 1 87 ? -6.638 4.448 8.940 1.00 90.19 87 GLY A O 1
ATOM 653 N N . GLU A 1 88 ? -6.486 6.661 8.827 1.00 94.19 88 GLU A N 1
ATOM 654 C CA . GLU A 1 88 ? -5.893 6.635 7.485 1.00 94.19 88 GLU A CA 1
ATOM 655 C C . GLU A 1 88 ? -4.439 6.153 7.537 1.00 94.19 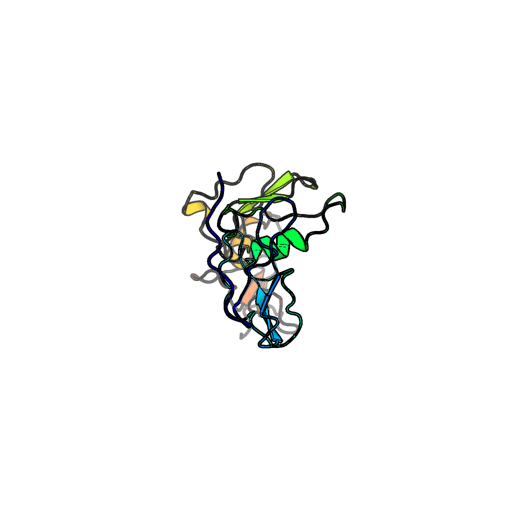88 GLU A C 1
ATOM 657 O O . GLU A 1 88 ? -3.789 6.204 8.582 1.00 94.19 88 GLU A O 1
ATOM 662 N N . PHE A 1 89 ? -3.896 5.715 6.402 1.00 95.25 89 PHE A N 1
ATOM 663 C CA . PHE A 1 89 ? -2.467 5.427 6.314 1.00 95.25 89 PHE A CA 1
ATOM 664 C C . PHE A 1 89 ? -1.649 6.709 6.507 1.00 95.25 89 PHE A C 1
ATOM 666 O O . PHE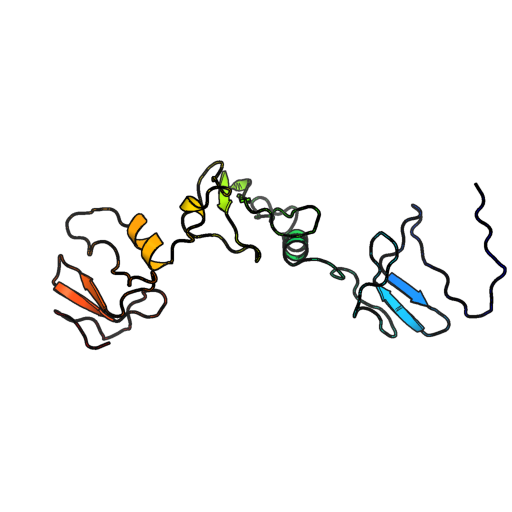 A 1 89 ? -1.971 7.768 5.957 1.00 95.25 89 PHE A O 1
ATOM 673 N N . GLU A 1 90 ? -0.561 6.616 7.269 1.00 95.00 90 GLU A N 1
ATOM 674 C CA . GLU A 1 90 ? 0.490 7.624 7.178 1.00 95.00 90 GLU A CA 1
ATOM 675 C C . GLU A 1 90 ? 1.083 7.606 5.766 1.00 95.00 90 GLU A C 1
ATOM 677 O O . GLU A 1 90 ? 1.323 6.537 5.205 1.00 95.00 90 GLU A O 1
ATOM 682 N N . GLU A 1 91 ? 1.335 8.785 5.189 1.00 93.06 91 GLU A N 1
ATOM 683 C CA . GLU A 1 91 ? 1.862 8.901 3.819 1.00 93.06 91 GLU A CA 1
ATOM 684 C C . GLU A 1 91 ? 3.215 8.208 3.656 1.00 93.06 91 GLU A C 1
ATOM 686 O O . GLU A 1 91 ? 3.555 7.767 2.563 1.00 93.06 91 GLU A O 1
ATOM 691 N N . LYS A 1 92 ? 3.980 8.115 4.745 1.00 94.44 92 LYS A N 1
ATOM 692 C CA . LYS A 1 92 ? 5.239 7.390 4.838 1.00 94.44 92 LYS A CA 1
ATOM 693 C C . LYS A 1 92 ? 5.015 6.123 5.649 1.00 94.44 92 LYS A C 1
ATOM 695 O O . LYS A 1 92 ? 4.528 6.186 6.771 1.00 94.44 92 LYS A O 1
ATOM 700 N N . GLN A 1 93 ? 5.438 4.993 5.105 1.00 96.31 93 GLN A N 1
ATOM 701 C CA . GLN A 1 93 ? 5.448 3.708 5.792 1.00 96.31 93 GLN A CA 1
ATOM 702 C C . GLN A 1 93 ? 6.887 3.253 5.991 1.00 96.31 93 GLN A C 1
ATOM 704 O O . GLN A 1 93 ? 7.723 3.423 5.103 1.00 96.31 93 GLN A O 1
ATOM 709 N N . CYS A 1 94 ? 7.177 2.656 7.142 1.00 95.31 94 CYS A N 1
ATOM 710 C CA . CYS A 1 94 ? 8.521 2.216 7.497 1.00 95.31 94 CYS A CA 1
ATOM 711 C C . CYS A 1 94 ? 8.517 0.787 8.034 1.00 95.31 94 CYS A C 1
ATOM 713 O O . CYS A 1 94 ? 7.861 0.458 9.022 1.00 95.31 94 CYS A O 1
ATOM 715 N N . TRP A 1 95 ? 9.329 -0.073 7.426 1.00 94.44 95 TRP A N 1
ATOM 716 C CA . TRP A 1 95 ? 9.557 -1.429 7.899 1.00 94.44 95 TRP A CA 1
ATOM 717 C C . TRP A 1 95 ? 10.791 -1.485 8.795 1.00 94.44 95 TRP A C 1
ATOM 719 O O . TRP A 1 95 ? 11.905 -1.768 8.345 1.00 94.44 95 TRP A O 1
ATOM 729 N N . GLY A 1 96 ? 10.570 -1.243 10.090 1.00 88.69 96 GLY A N 1
ATOM 730 C CA . GLY A 1 96 ? 11.633 -1.065 11.085 1.00 88.69 96 GLY A CA 1
ATOM 731 C C . GLY A 1 96 ? 12.689 -2.176 11.116 1.00 88.69 96 GLY A C 1
ATOM 732 O O . GLY A 1 96 ? 13.871 -1.881 11.239 1.00 88.69 96 GLY A O 1
ATOM 733 N N . SER A 1 97 ? 12.309 -3.442 10.913 1.00 88.38 97 SER A N 1
ATOM 734 C CA . SER A 1 97 ? 13.261 -4.565 10.924 1.00 88.38 97 SER A CA 1
ATOM 735 C C . SER A 1 97 ? 14.186 -4.633 9.708 1.00 88.38 97 SER A C 1
ATOM 737 O O . SER A 1 97 ? 15.179 -5.353 9.742 1.00 88.38 97 SER A O 1
ATOM 739 N N . THR A 1 98 ? 13.861 -3.928 8.623 1.00 9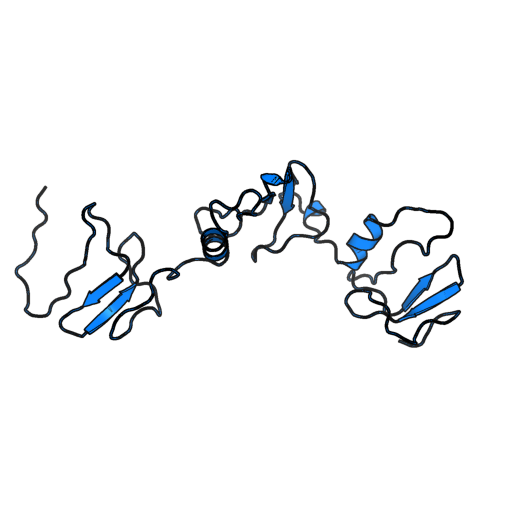1.31 98 THR A N 1
ATOM 740 C CA . THR A 1 98 ? 14.667 -3.904 7.390 1.00 91.31 98 THR A CA 1
ATOM 741 C C . THR A 1 98 ? 15.325 -2.545 7.139 1.00 91.31 98 THR A C 1
ATOM 743 O O . THR A 1 98 ? 16.255 -2.453 6.337 1.00 91.31 98 THR A O 1
ATOM 746 N N . GLY A 1 99 ? 14.846 -1.493 7.815 1.00 91.62 99 GLY A N 1
ATOM 747 C CA . GLY A 1 99 ? 15.289 -0.111 7.633 1.00 91.62 99 GLY A CA 1
ATOM 748 C C . GLY A 1 99 ? 14.781 0.550 6.347 1.00 91.62 99 GLY A C 1
ATOM 749 O O . GLY A 1 99 ? 15.227 1.651 6.025 1.00 91.62 99 GLY A O 1
ATOM 750 N N . TYR A 1 100 ? 13.887 -0.108 5.600 1.00 95.19 100 TYR A N 1
ATOM 751 C CA . TYR A 1 100 ? 13.256 0.474 4.418 1.00 95.19 100 TYR A CA 1
ATOM 752 C C . TYR A 1 100 ? 12.032 1.300 4.793 1.00 95.19 100 TYR A C 1
ATOM 754 O O . TYR A 1 100 ? 11.196 0.843 5.571 1.00 95.19 100 TYR A O 1
ATOM 762 N N . CYS A 1 101 ? 11.891 2.455 4.157 1.00 95.69 101 CYS A N 1
ATOM 763 C CA . CYS A 1 101 ? 10.675 3.251 4.165 1.00 95.69 101 CYS A CA 1
ATOM 764 C C . CYS A 1 101 ? 10.266 3.596 2.730 1.00 95.69 101 CYS A C 1
ATOM 766 O O . CYS A 1 101 ? 11.104 3.622 1.829 1.00 95.69 101 CYS A O 1
ATOM 768 N N . TRP A 1 102 ? 8.977 3.835 2.517 1.00 94.62 102 TRP A N 1
ATOM 769 C CA . TRP A 1 102 ? 8.394 4.202 1.228 1.00 94.62 102 TRP A CA 1
ATOM 770 C C . TRP A 1 102 ? 7.186 5.111 1.434 1.00 94.62 102 TRP A C 1
ATOM 772 O O . TRP A 1 102 ? 6.634 5.186 2.532 1.00 94.62 102 TRP A O 1
ATOM 782 N N . CYS A 1 103 ? 6.769 5.794 0.374 1.00 93.19 103 CYS A N 1
ATOM 783 C CA . CYS A 1 103 ? 5.527 6.551 0.382 1.00 93.19 103 CYS A CA 1
ATOM 784 C C . CYS A 1 103 ? 4.364 5.659 -0.056 1.00 93.19 103 CYS A C 1
ATOM 786 O O . CYS A 1 103 ? 4.548 4.756 -0.876 1.00 93.19 103 CYS A O 1
ATOM 788 N N . VAL A 1 104 ? 3.169 5.919 0.465 1.00 93.06 104 VAL A N 1
ATOM 789 C CA . VAL A 1 104 ? 1.939 5.221 0.084 1.00 93.06 104 VAL A CA 1
ATOM 790 C C . VAL A 1 104 ? 0.851 6.176 -0.384 1.00 93.06 104 VAL A C 1
ATOM 792 O O . VAL A 1 104 ? 0.847 7.359 -0.043 1.00 93.06 104 VAL A O 1
ATOM 795 N N . ASP A 1 105 ? -0.079 5.653 -1.177 1.00 89.56 105 ASP A N 1
ATOM 796 C CA . ASP A 1 105 ? -1.324 6.342 -1.502 1.00 89.56 105 ASP A CA 1
ATOM 797 C C . ASP A 1 105 ? -2.359 6.254 -0.359 1.00 89.56 105 ASP A C 1
ATOM 799 O O . ASP A 1 105 ? -2.125 5.660 0.697 1.00 89.56 105 ASP A O 1
ATOM 803 N N . LYS A 1 106 ? -3.543 6.841 -0.577 1.00 89.25 106 LYS A N 1
ATOM 804 C CA . LYS A 1 106 ? -4.665 6.826 0.382 1.00 89.25 106 LYS A CA 1
ATOM 805 C C . LYS A 1 106 ? -5.162 5.417 0.738 1.00 89.25 106 LYS A C 1
ATOM 807 O O . LYS A 1 106 ? -5.771 5.228 1.788 1.00 89.25 106 LYS A O 1
ATOM 812 N N . ASP A 1 107 ? -4.927 4.444 -0.140 1.00 89.31 107 ASP A N 1
ATOM 813 C CA . ASP A 1 107 ? -5.339 3.054 0.017 1.00 89.31 107 ASP A CA 1
ATOM 814 C C . ASP A 1 107 ? -4.240 2.205 0.681 1.00 89.31 107 ASP A C 1
ATOM 816 O O . ASP A 1 107 ? -4.450 1.004 0.907 1.00 89.31 107 ASP A O 1
ATOM 820 N N . GLY A 1 108 ? -3.097 2.818 1.013 1.00 91.00 108 GLY A N 1
ATOM 821 C CA . GLY A 1 108 ? -1.940 2.187 1.639 1.00 91.00 108 GLY A CA 1
ATOM 822 C C . GLY A 1 108 ? -1.035 1.443 0.657 1.00 91.00 108 GLY A C 1
ATOM 823 O O . GLY A 1 108 ? -0.217 0.631 1.093 1.00 91.00 108 GLY A O 1
ATOM 824 N N . GLN A 1 109 ? -1.182 1.657 -0.654 1.00 90.56 109 GLN A N 1
ATOM 825 C CA . GLN A 1 109 ? -0.328 1.023 -1.660 1.00 90.56 109 GLN A CA 1
ATOM 826 C C . GLN A 1 109 ? 0.987 1.780 -1.816 1.00 90.56 109 GLN A C 1
ATOM 828 O O . GLN A 1 109 ? 0.995 3.006 -1.879 1.00 90.56 109 GLN A O 1
ATOM 833 N N . GLU A 1 110 ? 2.098 1.045 -1.908 1.00 91.62 110 GLU A N 1
ATOM 834 C CA . GLU A 1 110 ? 3.427 1.613 -2.148 1.00 91.62 110 GLU A CA 1
ATOM 835 C C . GLU A 1 110 ? 3.471 2.390 -3.471 1.00 91.62 110 GLU A C 1
ATOM 837 O O . GLU A 1 110 ? 3.145 1.868 -4.538 1.00 91.62 110 GLU A O 1
ATOM 842 N N . ILE A 1 111 ? 3.944 3.633 -3.400 1.00 87.94 111 ILE A N 1
ATOM 843 C CA . ILE A 1 111 ? 4.254 4.452 -4.566 1.00 87.94 111 ILE A CA 1
ATOM 844 C C . ILE A 1 111 ? 5.607 3.992 -5.114 1.00 87.94 111 ILE A C 1
ATOM 846 O O . ILE A 1 111 ? 6.647 4.153 -4.465 1.00 87.94 111 ILE A O 1
ATOM 850 N N . LEU A 1 112 ? 5.603 3.427 -6.323 1.00 86.06 112 LEU A N 1
ATOM 851 C CA . LEU A 1 112 ? 6.811 2.906 -6.964 1.00 86.06 112 LEU A CA 1
ATOM 852 C C . LEU A 1 112 ? 7.905 3.976 -7.076 1.00 86.06 112 LEU A C 1
ATOM 854 O O . LEU A 1 112 ? 7.644 5.132 -7.412 1.00 86.06 112 LEU A O 1
ATOM 858 N N . GLY A 1 113 ? 9.147 3.569 -6.809 1.00 82.31 113 GLY A N 1
ATOM 859 C CA . GLY A 1 113 ? 10.314 4.455 -6.836 1.00 82.31 113 GLY A CA 1
ATOM 860 C C . GLY A 1 113 ? 10.590 5.213 -5.539 1.00 82.31 113 GLY A C 1
ATOM 861 O O . GLY A 1 113 ? 11.622 5.869 -5.447 1.00 82.31 113 GLY A O 1
ATOM 862 N N . THR A 1 114 ? 9.728 5.102 -4.523 1.00 88.00 114 THR A N 1
ATOM 863 C CA . THR A 1 114 ? 9.911 5.820 -3.245 1.00 88.00 114 THR A CA 1
ATOM 864 C C . THR A 1 114 ? 10.590 4.990 -2.157 1.00 88.00 114 THR A C 1
ATOM 866 O O . THR A 1 114 ? 10.995 5.532 -1.130 1.00 88.00 114 THR A O 1
ATOM 869 N N . LYS A 1 115 ? 10.739 3.677 -2.368 1.00 91.38 115 LYS A N 1
ATOM 870 C CA . LYS A 1 115 ? 11.310 2.765 -1.379 1.00 91.38 115 LYS A CA 1
ATOM 871 C C . LYS A 1 115 ? 12.819 2.915 -1.259 1.00 91.38 115 LYS A C 1
ATOM 873 O O . LYS A 1 115 ? 13.572 2.492 -2.135 1.00 91.38 115 LYS A O 1
ATOM 878 N N . ILE A 1 116 ? 13.258 3.449 -0.128 1.00 90.44 116 ILE A N 1
ATOM 879 C CA . ILE A 1 116 ? 14.667 3.696 0.184 1.00 90.44 116 ILE A CA 1
ATOM 880 C C . ILE A 1 116 ? 15.000 3.230 1.600 1.00 90.44 116 ILE A C 1
ATOM 882 O O . ILE A 1 116 ? 14.112 2.974 2.410 1.00 90.44 116 ILE A O 1
ATOM 886 N N . ARG A 1 117 ? 16.294 3.116 1.916 1.00 92.69 117 ARG A N 1
ATOM 887 C CA . ARG A 1 117 ? 16.733 3.043 3.314 1.00 92.69 117 ARG A CA 1
ATOM 888 C C . ARG A 1 117 ? 16.801 4.457 3.882 1.00 92.69 117 ARG A C 1
ATOM 890 O O . ARG A 1 117 ? 17.458 5.305 3.286 1.00 92.69 117 ARG A O 1
ATOM 897 N N . GLY A 1 118 ? 16.170 4.687 5.029 1.00 89.81 118 GLY A N 1
ATOM 898 C CA . GLY A 1 118 ? 16.075 6.019 5.633 1.00 89.81 118 GLY A CA 1
ATOM 899 C C . GLY A 1 118 ? 14.754 6.714 5.315 1.00 89.81 118 GLY A C 1
ATOM 900 O O . GLY A 1 118 ? 13.730 6.048 5.212 1.00 89.81 118 GLY A O 1
ATOM 901 N N . ASP A 1 119 ? 14.772 8.043 5.207 1.00 89.31 119 ASP A N 1
ATOM 902 C CA . ASP A 1 119 ? 13.555 8.860 5.196 1.00 89.31 119 ASP A CA 1
ATOM 903 C C . ASP A 1 119 ? 13.189 9.371 3.787 1.00 89.31 119 ASP A C 1
ATOM 905 O O . ASP A 1 119 ? 13.892 10.241 3.264 1.00 89.31 119 ASP A O 1
ATOM 909 N N . PRO A 1 120 ? 12.138 8.835 3.130 1.00 89.19 120 PRO A N 1
ATOM 910 C CA . PRO A 1 120 ? 11.674 9.339 1.842 1.00 89.19 120 PRO A CA 1
ATOM 911 C C . PRO A 1 120 ? 10.915 10.663 1.991 1.00 89.19 120 PRO A C 1
ATOM 913 O O . PRO A 1 120 ? 10.076 10.831 2.876 1.00 89.19 120 PRO A O 1
ATOM 916 N N . ASP A 1 121 ? 11.146 11.591 1.060 1.00 87.19 121 ASP A N 1
ATOM 917 C CA . ASP A 1 121 ? 10.369 12.830 0.964 1.00 87.19 121 ASP A CA 1
ATOM 918 C C . ASP A 1 121 ? 8.997 12.562 0.324 1.00 87.19 121 ASP A C 1
ATOM 920 O O . ASP A 1 121 ? 8.819 12.656 -0.892 1.00 87.19 121 ASP A O 1
ATOM 924 N N . CYS A 1 122 ? 8.010 12.240 1.162 1.00 86.38 122 CYS A N 1
ATOM 925 C CA . CYS A 1 122 ? 6.629 12.023 0.729 1.00 86.38 122 CYS A CA 1
ATOM 926 C C . CYS A 1 122 ? 5.824 13.320 0.556 1.00 86.38 122 CYS A C 1
ATOM 928 O O . CYS A 1 122 ? 4.668 13.255 0.144 1.00 86.38 122 CYS A O 1
ATOM 930 N N . SER A 1 123 ? 6.412 14.491 0.830 1.00 79.81 123 SER A N 1
ATOM 931 C CA . SER A 1 123 ? 5.737 15.794 0.740 1.00 79.81 123 SER A CA 1
ATOM 932 C C . SER A 1 123 ? 5.853 16.436 -0.648 1.00 79.81 123 SER A C 1
ATOM 934 O O . SER A 1 123 ? 5.006 17.234 -1.057 1.00 79.81 123 SER A O 1
ATOM 936 N N . ASN A 1 124 ? 6.884 16.064 -1.408 1.00 69.44 124 ASN A N 1
ATOM 937 C CA . ASN A 1 124 ? 7.219 16.697 -2.673 1.00 69.44 124 ASN A CA 1
ATOM 938 C C . ASN A 1 124 ? 6.473 16.074 -3.860 1.00 69.44 124 ASN A C 1
ATOM 940 O O . ASN A 1 124 ? 6.670 14.911 -4.213 1.00 69.44 124 ASN A O 1
ATOM 944 N N . SER A 1 125 ? 5.671 16.880 -4.560 1.00 56.19 125 SER A N 1
ATOM 945 C CA . SER A 1 125 ? 4.908 16.450 -5.742 1.00 56.19 125 SER A CA 1
ATOM 946 C C . SER A 1 125 ? 5.761 15.885 -6.889 1.00 56.19 125 SER A C 1
ATOM 948 O O . SER A 1 125 ? 5.238 15.146 -7.719 1.00 56.19 125 SER A O 1
ATOM 950 N N . ARG A 1 126 ? 7.065 16.198 -6.957 1.00 55.19 126 ARG A N 1
ATOM 951 C CA . ARG A 1 126 ? 7.983 15.596 -7.945 1.00 55.19 126 ARG A CA 1
ATOM 952 C C . ARG A 1 126 ? 8.385 14.164 -7.581 1.00 55.19 126 ARG A C 1
ATOM 954 O O . ARG A 1 126 ? 8.641 13.383 -8.489 1.00 55.19 126 ARG A O 1
ATOM 961 N N . VAL A 1 127 ? 8.383 13.828 -6.290 1.00 54.34 127 VAL A N 1
ATOM 962 C CA . VAL A 1 127 ? 8.542 12.459 -5.765 1.00 54.34 127 VAL A CA 1
ATOM 963 C C . VAL A 1 127 ? 7.199 11.713 -5.788 1.00 54.34 127 VAL A C 1
ATOM 965 O O . VAL A 1 127 ? 7.166 10.514 -6.034 1.00 54.34 127 VAL A O 1
ATOM 968 N N . ARG A 1 128 ? 6.067 12.425 -5.656 1.00 55.41 128 ARG A N 1
ATOM 969 C CA . ARG A 1 128 ? 4.703 11.874 -5.817 1.00 55.41 128 ARG A CA 1
ATOM 970 C C . ARG A 1 128 ? 4.261 11.641 -7.266 1.00 55.41 128 ARG A C 1
ATOM 972 O O . ARG A 1 128 ? 3.110 11.258 -7.480 1.00 55.41 128 ARG A O 1
ATOM 979 N N . LYS A 1 129 ? 5.119 11.830 -8.276 1.00 60.72 129 LYS A N 1
ATOM 980 C CA . LYS A 1 129 ? 4.852 11.185 -9.568 1.00 60.72 129 LYS A CA 1
ATOM 981 C C . LYS A 1 129 ? 5.081 9.698 -9.355 1.00 60.72 129 LYS A C 1
ATOM 983 O O . LYS A 1 129 ? 6.202 9.230 -9.513 1.00 60.72 129 LYS A O 1
ATOM 988 N N . ALA A 1 130 ? 4.019 9.003 -8.945 1.00 69.88 130 ALA A N 1
ATOM 989 C CA . ALA A 1 130 ? 3.966 7.555 -8.922 1.00 69.88 130 ALA A CA 1
ATOM 990 C C . ALA A 1 130 ? 4.469 7.072 -10.277 1.00 69.88 130 ALA A C 1
ATOM 992 O O . ALA A 1 130 ? 3.787 7.243 -11.291 1.00 69.88 130 ALA A O 1
ATOM 993 N N . LEU A 1 131 ? 5.707 6.579 -10.308 1.00 79.00 131 LEU A N 1
ATOM 994 C CA . LEU A 1 131 ? 6.241 6.019 -11.529 1.00 79.00 131 LEU A CA 1
ATOM 995 C C . LEU A 1 131 ? 5.329 4.854 -11.879 1.00 79.00 131 LEU A C 1
ATOM 997 O O . LEU A 1 131 ? 5.007 4.015 -11.037 1.00 79.00 131 LEU A O 1
ATOM 1001 N N . THR A 1 132 ? 4.896 4.807 -13.127 1.00 86.00 132 THR A N 1
ATOM 1002 C CA . THR A 1 132 ? 4.301 3.582 -13.653 1.00 86.00 132 THR A CA 1
ATOM 1003 C C . THR A 1 132 ? 5.330 2.455 -13.590 1.00 86.00 132 THR A C 1
ATOM 1005 O O . THR A 1 132 ? 6.538 2.697 -13.508 1.00 86.00 132 THR A O 1
ATOM 1008 N N . LEU A 1 133 ? 4.875 1.203 -13.658 1.00 87.88 133 LEU A N 1
ATOM 1009 C CA . LEU A 1 133 ? 5.783 0.058 -13.614 1.00 87.88 133 LEU A CA 1
ATOM 1010 C C . LEU A 1 133 ? 6.853 0.135 -14.714 1.00 87.88 133 LEU A C 1
ATOM 1012 O O . LEU A 1 133 ? 8.019 -0.130 -14.434 1.00 87.88 133 LEU A O 1
ATOM 1016 N N . CYS A 1 134 ? 6.482 0.562 -15.925 1.00 88.81 134 CYS A N 1
ATOM 1017 C CA . CYS A 1 134 ? 7.432 0.727 -17.020 1.00 88.81 134 CYS A CA 1
ATOM 1018 C C . CYS A 1 134 ? 8.453 1.833 -16.716 1.00 88.81 134 CYS A C 1
ATOM 1020 O O . CYS A 1 134 ? 9.655 1.582 -16.761 1.00 88.81 134 CYS A O 1
ATOM 1022 N N . GLN A 1 135 ? 8.003 3.029 -16.314 1.00 88.56 135 GLN A N 1
ATOM 1023 C CA . GLN A 1 135 ? 8.903 4.142 -15.977 1.00 88.56 135 GLN A CA 1
ATOM 1024 C C . GLN A 1 135 ? 9.834 3.797 -14.809 1.00 88.56 135 GLN A C 1
ATOM 1026 O O . GLN A 1 135 ? 11.018 4.119 -14.845 1.00 88.56 135 GLN A O 1
ATOM 1031 N N . TYR A 1 136 ? 9.332 3.098 -13.789 1.00 86.12 136 TYR A N 1
ATOM 1032 C CA . TYR A 1 136 ? 10.162 2.605 -12.695 1.00 86.12 136 TYR A CA 1
ATOM 1033 C C . TYR A 1 136 ? 11.207 1.613 -13.209 1.00 86.12 136 TYR A C 1
ATOM 1035 O O . TYR A 1 136 ? 12.391 1.756 -12.902 1.00 86.12 136 TYR A O 1
ATOM 1043 N N . GLN A 1 137 ? 10.809 0.665 -14.060 1.00 86.81 137 GLN A N 1
ATOM 1044 C CA . GLN A 1 137 ? 11.740 -0.283 -14.664 1.00 86.81 137 GLN A CA 1
ATOM 1045 C C . GLN A 1 137 ? 12.825 0.399 -15.513 1.00 86.81 137 GLN A C 1
ATOM 1047 O O . GLN A 1 137 ? 13.960 -0.068 -15.528 1.00 86.81 137 GLN A O 1
ATOM 1052 N N . GLN A 1 138 ? 12.541 1.534 -16.157 1.00 86.12 138 GLN A N 1
ATOM 1053 C CA . GLN A 1 138 ? 13.568 2.307 -16.866 1.00 86.12 138 GLN A CA 1
ATOM 1054 C C . GLN A 1 138 ? 14.663 2.846 -15.930 1.00 86.12 138 GLN A C 1
ATOM 1056 O O . GLN A 1 138 ? 15.817 2.937 -16.341 1.00 86.12 138 GLN A O 1
ATOM 1061 N N . THR A 1 139 ? 14.332 3.163 -14.673 1.00 78.06 139 THR A N 1
ATOM 1062 C CA . THR A 1 139 ? 15.299 3.695 -13.690 1.00 78.06 139 THR A CA 1
ATOM 1063 C C . THR A 1 139 ? 16.222 2.640 -13.079 1.00 78.06 139 THR A C 1
ATOM 1065 O O . THR A 1 139 ? 17.302 2.980 -12.602 1.00 78.06 139 THR A O 1
ATOM 1068 N N . ILE A 1 140 ? 15.821 1.365 -13.088 1.00 77.50 140 ILE A N 1
ATOM 1069 C CA . ILE A 1 140 ? 16.581 0.267 -12.462 1.00 77.50 140 ILE A CA 1
ATOM 1070 C C . ILE A 1 140 ? 17.524 -0.446 -13.437 1.00 77.50 140 ILE A C 1
ATOM 1072 O O . ILE A 1 140 ? 18.376 -1.223 -13.002 1.00 77.50 140 ILE A O 1
ATOM 1076 N N . VAL A 1 141 ? 17.376 -0.229 -14.751 1.00 71.19 141 VAL A N 1
ATOM 1077 C CA . VAL A 1 141 ? 18.221 -0.905 -15.740 1.00 71.19 141 VAL A CA 1
ATOM 1078 C C . VAL A 1 141 ? 19.624 -0.311 -15.714 1.00 71.19 141 VAL A C 1
ATOM 1080 O O . VAL A 1 141 ? 19.847 0.866 -15.985 1.00 71.19 141 VAL A O 1
ATOM 1083 N N . ILE A 1 142 ? 20.594 -1.165 -15.408 1.00 63.34 142 ILE A N 1
ATOM 1084 C CA . ILE A 1 142 ? 22.013 -0.833 -15.450 1.00 63.34 142 ILE A CA 1
ATOM 1085 C C . ILE A 1 142 ? 22.415 -0.706 -16.928 1.00 63.34 142 ILE A C 1
ATOM 1087 O O . ILE A 1 142 ? 22.113 -1.600 -17.723 1.00 63.34 142 ILE A O 1
ATOM 1091 N N . ASN A 1 143 ? 23.115 0.372 -17.299 1.00 60.56 143 ASN A N 1
ATOM 1092 C CA . ASN A 1 143 ? 23.697 0.562 -18.637 1.00 60.56 143 ASN A CA 1
ATOM 1093 C C . ASN A 1 143 ? 24.839 -0.444 -18.878 1.00 60.56 143 ASN A C 1
ATOM 1095 O O . ASN A 1 143 ? 26.016 -0.090 -18.872 1.00 60.56 143 ASN A O 1
ATOM 1099 N N . ILE A 1 144 ? 24.492 -1.721 -19.034 1.00 67.44 144 ILE A N 1
ATOM 1100 C CA . ILE A 1 144 ? 25.429 -2.808 -19.311 1.00 67.44 144 ILE A CA 1
ATOM 1101 C C . ILE A 1 144 ? 25.560 -2.955 -20.831 1.00 67.44 144 ILE A C 1
ATOM 1103 O O . ILE A 1 144 ? 24.555 -3.217 -21.501 1.00 67.44 144 ILE A O 1
ATOM 1107 N N . PRO A 1 145 ? 26.777 -2.842 -21.391 1.00 64.31 145 PRO A N 1
ATOM 1108 C CA . PRO A 1 145 ? 27.021 -3.095 -22.805 1.00 64.31 145 PRO A CA 1
ATOM 1109 C C . PRO A 1 145 ? 26.550 -4.501 -23.204 1.00 64.31 145 PRO A C 1
ATOM 1111 O O . PRO A 1 145 ? 26.961 -5.493 -22.607 1.00 64.31 145 PRO A O 1
ATOM 1114 N N . GLY A 1 146 ? 25.675 -4.586 -24.208 1.00 64.56 146 GLY A N 1
ATOM 1115 C CA . GLY A 1 146 ? 25.123 -5.852 -24.707 1.00 64.56 146 GLY A CA 1
ATOM 1116 C C . GLY A 1 146 ? 23.804 -6.298 -24.064 1.00 64.56 146 GLY A C 1
ATOM 1117 O O . GLY A 1 146 ? 23.199 -7.248 -24.559 1.00 64.56 146 GLY A O 1
ATOM 1118 N N . SER A 1 147 ? 23.302 -5.611 -23.030 1.00 75.25 147 SER A N 1
ATOM 1119 C CA . SER A 1 147 ? 21.937 -5.837 -22.533 1.00 75.25 147 SER A CA 1
ATOM 1120 C C . SER A 1 147 ? 20.894 -5.227 -23.482 1.00 75.25 147 SER A C 1
ATOM 1122 O O . SER A 1 147 ? 21.225 -4.433 -24.366 1.00 75.25 147 SER A O 1
ATOM 1124 N N . CYS A 1 148 ? 19.622 -5.602 -23.328 1.00 77.81 148 CYS A N 1
ATOM 1125 C CA . CYS A 1 148 ? 18.537 -5.076 -24.161 1.00 77.81 148 CYS A CA 1
ATOM 1126 C C . CYS A 1 148 ? 18.132 -3.626 -23.852 1.00 77.81 148 CYS A C 1
ATOM 1128 O O . CYS A 1 148 ? 17.213 -3.124 -24.491 1.00 77.81 148 CYS A O 1
ATOM 1130 N N . GLY A 1 149 ? 18.840 -2.938 -22.950 1.00 79.19 149 GLY A N 1
ATOM 1131 C CA . GLY A 1 149 ? 18.479 -1.593 -22.513 1.00 79.19 149 GLY A CA 1
ATOM 1132 C C . GLY A 1 149 ? 17.191 -1.566 -21.675 1.00 79.19 149 GLY A C 1
ATOM 1133 O O . GLY A 1 149 ? 16.625 -2.619 -21.368 1.00 79.19 149 GLY A O 1
ATOM 1134 N N . PRO A 1 150 ? 16.758 -0.373 -21.238 1.00 86.88 150 PRO A N 1
ATOM 1135 C CA . PRO A 1 150 ? 15.520 -0.205 -20.484 1.00 86.88 150 PRO A CA 1
ATOM 1136 C C . PRO A 1 150 ? 14.278 -0.506 -21.342 1.00 86.88 150 PRO A C 1
ATOM 1138 O O . PRO A 1 150 ? 14.343 -0.389 -22.569 1.00 86.88 150 PRO A O 1
ATOM 1141 N N . PRO A 1 151 ? 13.133 -0.865 -20.727 1.00 91.06 151 PRO A N 1
ATOM 1142 C CA . PRO A 1 151 ? 11.896 -1.081 -21.471 1.00 91.06 151 PRO A CA 1
ATOM 1143 C C . PRO A 1 151 ? 11.423 0.208 -22.157 1.00 91.06 151 PRO A C 1
ATOM 1145 O O . PRO A 1 151 ? 11.674 1.322 -21.695 1.00 91.06 151 PRO A O 1
ATOM 1148 N N . SER A 1 152 ? 10.709 0.052 -23.267 1.00 92.69 152 SER A N 1
ATOM 1149 C CA . SER A 1 152 ? 10.037 1.139 -23.978 1.00 92.69 152 SER A CA 1
ATOM 1150 C C . SER A 1 152 ? 8.673 1.407 -23.346 1.00 92.69 152 SER A C 1
ATOM 1152 O O . SER A 1 152 ? 7.858 0.490 -23.224 1.00 92.69 152 SER A O 1
ATOM 1154 N N . CYS A 1 153 ? 8.417 2.659 -22.975 1.00 93.44 153 CYS A N 1
ATOM 1155 C CA . CYS A 1 153 ? 7.148 3.087 -22.388 1.00 93.44 153 CYS A CA 1
ATOM 1156 C C . CYS A 1 153 ? 6.426 4.061 -23.320 1.00 93.44 153 CYS A C 1
ATOM 1158 O O . CYS A 1 153 ? 7.075 4.823 -24.038 1.00 93.44 153 CYS A O 1
ATOM 1160 N N . ASN A 1 154 ? 5.097 4.046 -23.275 1.00 93.88 154 ASN A N 1
ATOM 1161 C CA . ASN A 1 154 ? 4.245 5.050 -23.906 1.00 93.88 154 ASN A CA 1
ATOM 1162 C C . ASN A 1 154 ? 4.231 6.352 -23.077 1.00 93.88 154 ASN A C 1
ATOM 1164 O O . ASN A 1 154 ? 4.706 6.382 -21.937 1.00 93.88 154 ASN A O 1
ATOM 1168 N N . ASP A 1 155 ? 3.644 7.422 -23.622 1.00 90.50 155 ASP A N 1
ATOM 1169 C CA . ASP A 1 155 ? 3.579 8.740 -22.964 1.00 90.50 155 ASP A CA 1
ATOM 1170 C C . ASP A 1 155 ? 2.792 8.728 -21.640 1.00 90.50 155 ASP A C 1
ATOM 1172 O O . ASP A 1 155 ? 3.076 9.511 -20.732 1.00 90.50 155 ASP A O 1
ATOM 1176 N N . ASP A 1 156 ? 1.830 7.812 -21.499 1.00 88.69 156 ASP A N 1
ATOM 1177 C CA . ASP A 1 156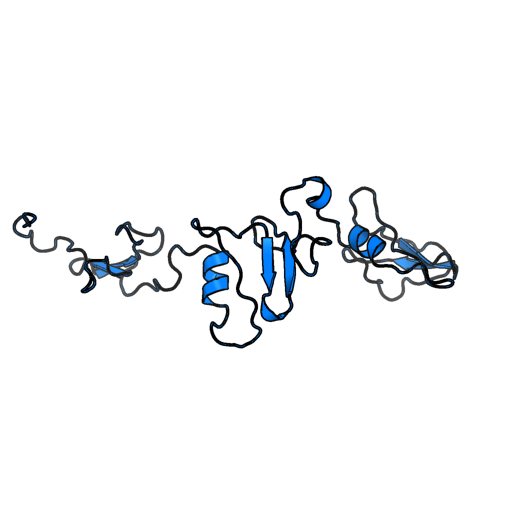 ? 1.072 7.586 -20.262 1.00 88.69 156 ASP A CA 1
ATOM 1178 C C . ASP A 1 156 ? 1.835 6.730 -19.227 1.00 88.69 156 ASP A C 1
ATOM 1180 O O . ASP A 1 156 ? 1.370 6.545 -18.103 1.00 88.69 156 ASP A O 1
ATOM 1184 N N . GLY A 1 157 ? 3.018 6.223 -19.589 1.00 88.25 157 GLY A N 1
ATOM 1185 C CA . GLY A 1 157 ? 3.848 5.338 -18.777 1.00 88.25 157 GLY A CA 1
ATOM 1186 C C . GLY A 1 157 ? 3.464 3.855 -18.835 1.00 88.25 157 GLY A C 1
ATOM 1187 O O . GLY A 1 157 ? 4.116 3.034 -18.190 1.00 88.25 157 GLY A O 1
ATOM 1188 N N . SER A 1 158 ? 2.454 3.461 -19.611 1.00 92.81 158 SER A N 1
ATOM 1189 C CA . SER A 1 158 ? 2.222 2.042 -19.903 1.00 92.81 158 SER A CA 1
ATOM 1190 C C . SER A 1 158 ? 3.385 1.450 -20.712 1.00 92.81 158 SER A C 1
ATOM 1192 O O . SER A 1 158 ? 4.172 2.171 -21.333 1.00 92.81 158 SER A O 1
ATOM 1194 N N . PHE A 1 159 ? 3.532 0.125 -20.690 1.00 94.69 159 PHE A N 1
ATOM 1195 C CA . PHE A 1 159 ? 4.487 -0.539 -21.574 1.00 94.69 159 PHE A CA 1
ATOM 1196 C C . PHE A 1 159 ? 4.051 -0.356 -23.024 1.00 94.69 159 PHE A C 1
ATOM 1198 O O . PHE A 1 159 ? 2.884 -0.563 -23.344 1.00 94.69 159 PHE A O 1
ATOM 1205 N N . ALA A 1 160 ? 4.990 -0.011 -23.905 1.00 95.06 160 ALA A N 1
ATOM 1206 C CA . ALA A 1 160 ? 4.734 -0.119 -25.333 1.00 95.06 160 ALA A CA 1
ATOM 1207 C C . ALA A 1 160 ? 4.420 -1.584 -25.678 1.00 95.06 160 ALA A C 1
ATOM 1209 O O . ALA A 1 160 ? 5.125 -2.483 -25.214 1.00 95.06 160 ALA A O 1
ATOM 1210 N N . ASP A 1 161 ? 3.412 -1.823 -26.520 1.00 95.75 161 ASP A N 1
ATOM 1211 C CA . ASP A 1 161 ? 2.946 -3.184 -26.838 1.00 95.75 161 ASP A CA 1
ATOM 1212 C C . ASP A 1 161 ? 4.053 -4.065 -27.433 1.00 95.75 161 ASP A C 1
ATOM 1214 O O . ASP A 1 161 ? 4.044 -5.283 -27.271 1.00 95.75 161 ASP A O 1
ATOM 1218 N N . VAL A 1 162 ? 5.045 -3.436 -28.075 1.00 95.12 162 VAL A N 1
ATOM 1219 C CA . VAL A 1 162 ? 6.258 -4.075 -28.586 1.00 95.12 162 VAL A CA 1
ATOM 1220 C C . VAL A 1 162 ? 7.481 -3.611 -27.799 1.00 95.12 162 VAL A C 1
ATOM 1222 O O . VAL A 1 162 ? 7.791 -2.420 -27.766 1.00 95.12 162 VAL A O 1
ATOM 1225 N N . GLN A 1 163 ? 8.256 -4.565 -27.284 1.00 94.38 163 GLN A N 1
ATOM 1226 C CA . GLN A 1 163 ? 9.559 -4.328 -26.663 1.00 94.38 163 GLN A CA 1
ATOM 1227 C C . GLN A 1 163 ? 10.677 -4.825 -27.576 1.00 94.38 163 GLN A C 1
ATOM 1229 O O . GLN A 1 163 ? 10.670 -5.979 -28.006 1.00 94.38 163 GLN A O 1
ATOM 1234 N N . CYS A 1 164 ? 11.648 -3.961 -27.875 1.00 92.62 164 CYS A N 1
ATOM 1235 C CA . CYS A 1 164 ? 12.737 -4.250 -28.805 1.00 92.62 164 CYS A CA 1
ATOM 1236 C C . CYS A 1 164 ? 14.104 -4.146 -28.132 1.00 92.62 164 CYS A C 1
ATOM 1238 O O . CYS A 1 164 ? 14.435 -3.150 -27.498 1.00 92.62 164 CYS A O 1
ATOM 1240 N N . CYS A 1 165 ? 14.934 -5.159 -28.353 1.00 90.06 165 CYS A N 1
ATOM 1241 C CA . CYS A 1 165 ? 16.310 -5.203 -27.894 1.00 90.06 165 CYS A CA 1
ATOM 1242 C C . CYS A 1 165 ? 17.240 -4.610 -28.958 1.00 90.06 165 CYS A C 1
ATOM 1244 O O . CYS A 1 165 ? 17.575 -5.288 -29.933 1.00 90.06 165 CYS A O 1
ATOM 1246 N N . ALA A 1 166 ? 17.685 -3.363 -28.778 1.00 83.94 166 ALA A N 1
ATOM 1247 C CA . ALA A 1 166 ? 18.521 -2.671 -29.767 1.00 83.94 166 ALA A CA 1
ATOM 1248 C C . ALA A 1 166 ? 19.835 -3.415 -30.082 1.00 83.94 166 ALA A C 1
ATOM 1250 O O . ALA A 1 166 ? 20.301 -3.389 -31.217 1.00 83.94 166 ALA A O 1
ATOM 1251 N N . SER A 1 167 ? 20.406 -4.126 -29.103 1.00 85.44 167 SER A N 1
ATOM 1252 C CA . SER A 1 167 ? 21.665 -4.865 -29.259 1.00 85.44 167 SER A CA 1
ATOM 1253 C C . SER A 1 167 ? 21.546 -6.136 -30.107 1.00 85.44 167 SER A C 1
ATOM 1255 O O . SER A 1 167 ? 22.520 -6.538 -30.738 1.00 85.44 167 SER A O 1
ATOM 1257 N N . THR A 1 168 ? 20.373 -6.777 -30.146 1.00 89.81 168 THR A N 1
ATOM 1258 C CA . THR A 1 168 ? 20.181 -8.062 -30.848 1.00 89.81 168 THR A CA 1
ATOM 1259 C C . THR A 1 168 ? 19.209 -7.984 -32.027 1.00 89.81 168 THR A C 1
ATOM 1261 O O . THR A 1 168 ? 19.167 -8.901 -32.849 1.00 89.81 168 THR A O 1
ATOM 1264 N N . GLY A 1 169 ? 18.418 -6.910 -32.117 1.00 89.62 169 GLY A N 1
ATOM 1265 C CA . GLY A 1 169 ? 17.376 -6.721 -33.128 1.00 89.62 169 GLY A CA 1
ATOM 1266 C C . GLY A 1 169 ? 16.125 -7.583 -32.920 1.00 89.62 169 GLY A C 1
ATOM 1267 O O . GLY A 1 169 ? 15.242 -7.579 -33.780 1.00 89.62 169 GLY A O 1
ATOM 1268 N N . TYR A 1 170 ? 16.035 -8.330 -31.814 1.00 93.38 170 TYR A N 1
ATOM 1269 C CA . TYR A 1 170 ? 14.834 -9.085 -31.460 1.00 93.38 170 TYR A CA 1
ATOM 1270 C C . TYR A 1 170 ? 13.810 -8.195 -30.759 1.00 93.38 170 TYR A C 1
ATOM 1272 O O . TYR A 1 170 ? 14.152 -7.467 -29.825 1.00 93.38 170 TYR A O 1
ATOM 1280 N N . CYS A 1 171 ? 12.551 -8.315 -31.166 1.00 95.50 171 CYS A N 1
ATOM 1281 C CA . CYS A 1 171 ? 11.407 -7.689 -30.525 1.00 95.50 171 CYS A CA 1
ATOM 1282 C C . CYS A 1 171 ? 10.352 -8.740 -30.157 1.00 95.50 171 CYS A C 1
ATOM 1284 O O . CYS A 1 171 ? 10.314 -9.817 -30.748 1.00 95.50 171 CYS A O 1
ATOM 1286 N N . HIS A 1 172 ? 9.507 -8.433 -29.180 1.00 95.94 172 HIS A N 1
ATOM 1287 C CA . HIS A 1 172 ? 8.418 -9.292 -28.710 1.00 95.94 172 HIS A CA 1
ATOM 1288 C C . HIS A 1 172 ? 7.237 -8.440 -28.234 1.00 95.94 172 HIS A C 1
ATOM 1290 O O . HIS A 1 172 ? 7.427 -7.272 -27.885 1.00 95.94 172 HIS A O 1
ATOM 1296 N N . CYS A 1 173 ? 6.034 -9.016 -28.229 1.00 96.81 173 CYS A N 1
ATOM 1297 C CA . CYS A 1 173 ? 4.867 -8.376 -27.632 1.00 96.81 173 CYS A CA 1
ATOM 1298 C C . CYS A 1 173 ? 4.890 -8.539 -26.111 1.00 96.81 173 CYS A C 1
ATOM 1300 O O . CYS A 1 173 ? 5.392 -9.549 -25.601 1.00 96.81 173 CYS A O 1
ATOM 1302 N N . VAL A 1 174 ? 4.301 -7.588 -25.390 1.00 95.94 174 VAL A N 1
ATOM 1303 C CA . VAL A 1 174 ? 4.153 -7.659 -23.932 1.00 95.94 174 VAL A CA 1
ATOM 1304 C C . VAL A 1 174 ? 2.717 -7.453 -23.471 1.00 95.94 174 VAL A C 1
ATOM 1306 O O . VAL A 1 174 ? 1.908 -6.844 -24.162 1.00 95.94 174 VAL A O 1
ATOM 1309 N N . ASP A 1 175 ? 2.395 -7.985 -22.294 1.00 94.88 175 ASP A N 1
ATOM 1310 C CA . ASP A 1 175 ? 1.144 -7.680 -21.604 1.00 94.88 175 ASP A CA 1
ATOM 1311 C C . ASP A 1 175 ? 1.191 -6.308 -20.897 1.00 94.88 175 ASP A C 1
ATOM 1313 O O . ASP A 1 175 ? 2.211 -5.617 -20.874 1.00 94.88 175 ASP A O 1
ATOM 1317 N N . LYS A 1 176 ? 0.086 -5.929 -20.239 1.00 92.62 176 LYS A N 1
ATOM 1318 C CA . LYS A 1 176 ? -0.030 -4.678 -19.462 1.00 92.62 176 LYS A CA 1
ATOM 1319 C C . LYS A 1 176 ? 1.016 -4.502 -18.347 1.00 92.62 176 LYS A C 1
ATOM 1321 O O . LYS A 1 176 ? 1.172 -3.399 -17.833 1.00 92.62 176 LYS A O 1
ATOM 1326 N N . ASN A 1 177 ? 1.694 -5.576 -17.940 1.00 90.69 177 ASN A N 1
ATOM 1327 C CA . ASN A 1 177 ? 2.738 -5.569 -16.918 1.00 90.69 177 ASN A CA 1
ATOM 1328 C C . ASN A 1 177 ? 4.152 -5.631 -17.525 1.00 90.69 177 ASN A C 1
ATOM 1330 O O . ASN A 1 177 ? 5.122 -5.747 -16.775 1.00 90.69 177 ASN A O 1
ATOM 1334 N N . GLY A 1 178 ? 4.278 -5.591 -18.855 1.00 90.44 178 GLY A N 1
ATOM 1335 C CA . GLY A 1 178 ? 5.557 -5.666 -19.556 1.00 90.44 178 GLY A CA 1
ATOM 1336 C C . GLY A 1 178 ? 6.102 -7.085 -19.702 1.00 90.44 178 GLY A C 1
ATOM 1337 O O . GLY A 1 178 ? 7.276 -7.256 -20.029 1.00 90.44 178 GLY A O 1
ATOM 1338 N N . LYS A 1 179 ? 5.292 -8.120 -19.444 1.00 92.75 179 LYS A N 1
ATOM 1339 C CA . LYS A 1 179 ? 5.730 -9.514 -19.565 1.00 92.75 179 LYS A CA 1
ATOM 1340 C C . LYS A 1 179 ? 5.601 -9.996 -21.005 1.00 92.75 179 LYS A C 1
ATOM 1342 O O . LYS A 1 179 ? 4.547 -9.833 -21.610 1.00 92.75 179 LYS A O 1
ATOM 1347 N N . GLU A 1 180 ? 6.644 -10.654 -21.513 1.00 94.19 180 GLU A N 1
ATOM 1348 C CA . GLU A 1 180 ? 6.652 -11.258 -22.850 1.00 94.19 180 GLU A CA 1
ATOM 1349 C C . GLU A 1 180 ? 5.454 -12.197 -23.067 1.00 94.19 180 GLU A C 1
ATOM 1351 O O . GLU A 1 180 ? 5.215 -13.131 -22.292 1.00 94.19 180 GLU A O 1
ATOM 1356 N N . ILE A 1 181 ? 4.735 -11.968 -24.168 1.00 95.62 181 ILE A N 1
ATOM 1357 C CA . ILE A 1 181 ? 3.713 -12.878 -24.678 1.00 95.62 181 ILE A CA 1
ATOM 1358 C C . ILE A 1 181 ? 4.420 -13.983 -25.464 1.00 95.62 181 ILE A C 1
ATOM 1360 O O . ILE A 1 181 ? 5.099 -13.733 -26.465 1.00 95.62 181 ILE A O 1
ATOM 1364 N N . VAL A 1 182 ? 4.263 -15.221 -24.999 1.00 95.19 182 VAL A N 1
ATOM 1365 C CA . VAL A 1 182 ? 4.964 -16.392 -25.540 1.00 95.19 182 VAL A CA 1
ATOM 1366 C C . VAL A 1 182 ? 4.693 -16.558 -27.037 1.00 95.19 182 VAL A C 1
ATOM 1368 O O . VAL A 1 182 ? 3.553 -16.487 -27.485 1.00 95.19 182 VAL A O 1
ATOM 1371 N N . GLY A 1 183 ? 5.755 -16.812 -27.804 1.00 93.81 183 GLY A N 1
ATOM 1372 C CA . GLY A 1 183 ? 5.673 -17.061 -29.247 1.00 93.81 183 GLY A CA 1
ATOM 1373 C C . GLY A 1 183 ? 5.671 -15.804 -30.122 1.00 93.81 183 GLY A C 1
ATOM 1374 O O . GLY A 1 183 ? 5.636 -15.930 -31.339 1.00 93.81 183 GLY A O 1
ATOM 1375 N N . THR A 1 184 ? 5.754 -14.605 -29.537 1.00 95.81 184 THR A N 1
ATOM 1376 C CA . THR A 1 184 ? 5.768 -13.335 -30.293 1.00 95.81 184 THR A CA 1
ATOM 1377 C C . THR A 1 184 ? 7.174 -12.819 -30.612 1.00 95.81 184 THR A C 1
ATOM 1379 O O . THR A 1 184 ? 7.336 -11.852 -31.358 1.00 95.81 184 THR A O 1
ATOM 1382 N N . LYS A 1 185 ? 8.209 -13.452 -30.047 1.00 95.00 185 LYS A N 1
ATOM 1383 C CA . LYS A 1 185 ? 9.599 -13.023 -30.188 1.00 95.00 185 LYS A CA 1
ATOM 1384 C C . LYS A 1 185 ? 10.151 -13.318 -31.579 1.00 95.00 185 LYS A C 1
ATOM 1386 O O . LYS A 1 185 ? 10.284 -14.474 -31.972 1.00 95.00 185 LYS A O 1
ATOM 1391 N N . GLN A 1 186 ? 10.567 -12.273 -32.282 1.00 94.94 186 GLN A N 1
ATOM 1392 C CA . GLN A 1 186 ? 11.123 -12.358 -33.632 1.00 94.94 186 GLN A CA 1
ATOM 1393 C C . GLN A 1 186 ? 12.154 -11.254 -33.890 1.00 94.94 186 GLN A C 1
ATOM 1395 O O . GLN A 1 186 ? 12.281 -10.321 -33.102 1.00 94.94 186 GLN A O 1
ATOM 1400 N N . ARG A 1 187 ? 12.916 -11.345 -34.987 1.00 93.88 187 ARG A N 1
ATOM 1401 C CA . ARG A 1 187 ? 13.734 -10.211 -35.449 1.00 93.88 187 ARG A CA 1
ATOM 1402 C C . ARG A 1 187 ? 12.836 -9.169 -36.113 1.00 93.88 187 ARG A C 1
ATOM 1404 O O . ARG A 1 187 ? 12.035 -9.518 -36.975 1.00 93.88 187 ARG A O 1
ATOM 1411 N N . GLY A 1 188 ? 13.010 -7.901 -35.748 1.00 90.06 188 GLY A N 1
ATOM 1412 C CA . GLY A 1 188 ? 12.140 -6.815 -36.206 1.00 90.06 188 GLY A CA 1
ATOM 1413 C C . GLY A 1 188 ? 10.803 -6.753 -35.458 1.00 90.06 188 GLY A C 1
ATOM 1414 O O . GLY A 1 188 ? 10.498 -7.602 -34.626 1.00 90.06 188 GLY A O 1
ATOM 1415 N N . ARG A 1 189 ? 10.013 -5.709 -35.728 1.00 92.44 189 ARG A N 1
ATOM 1416 C CA . ARG A 1 189 ? 8.810 -5.354 -34.955 1.00 92.44 189 ARG A CA 1
ATOM 1417 C C . ARG A 1 189 ? 7.648 -6.344 -35.222 1.00 92.44 189 ARG A C 1
ATOM 1419 O O . ARG A 1 189 ? 7.203 -6.399 -36.367 1.00 92.44 189 ARG A O 1
ATOM 1426 N N . PRO A 1 190 ? 7.169 -7.137 -34.235 1.00 93.12 190 PRO A N 1
ATOM 1427 C CA . PRO A 1 190 ? 5.969 -7.969 -34.376 1.00 93.12 190 PRO A CA 1
ATOM 1428 C C . PRO A 1 190 ? 4.685 -7.143 -34.450 1.00 93.12 190 PRO A C 1
ATOM 1430 O O . PRO A 1 190 ? 4.662 -5.976 -34.060 1.00 93.12 190 PRO A O 1
ATOM 1433 N N . SER A 1 191 ? 3.623 -7.778 -34.953 1.00 92.69 191 SER A N 1
ATOM 1434 C CA . SER A 1 191 ? 2.263 -7.246 -34.884 1.00 92.69 191 SER A CA 1
ATOM 1435 C C . SER A 1 191 ? 1.670 -7.595 -33.522 1.00 92.69 191 SER A C 1
ATOM 1437 O O . SER A 1 191 ? 1.40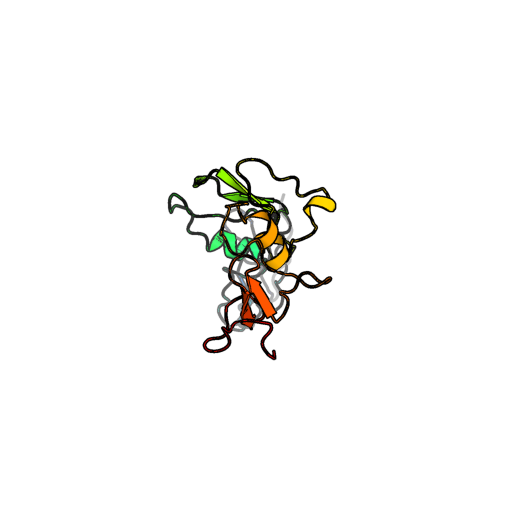8 -8.766 -33.244 1.00 92.69 191 SER A O 1
ATOM 1439 N N . CYS A 1 192 ? 1.476 -6.559 -32.718 1.00 88.69 192 CYS A N 1
ATOM 1440 C CA . CYS A 1 192 ? 0.715 -6.513 -31.481 1.00 88.69 192 CYS A CA 1
ATOM 1441 C C . CYS A 1 192 ? -0.311 -5.379 -31.701 1.00 88.69 192 CYS A C 1
ATOM 1443 O O . CYS A 1 192 ? -1.466 -5.568 -31.290 1.00 88.69 192 CYS A O 1
#

InterPro domains:
  IPR000716 Thyroglobulin type-1 [PF00086] (9-56)
  IPR000716 Thyroglobulin type-1 [PF00086] (72-122)
  IPR000716 Thyroglobulin type-1 [PF00086] (151-192)
  IPR000716 Thyroglobulin type-1 [PS00484] (13-42)
  IPR000716 Thyroglobulin type-1 [PS00484] (79-108)
  IPR000716 Thyroglobulin type-1 [PS51162] (1-56)
  IPR000716 Thyroglobulin type-1 [PS51162] (61-122)
  IPR000716 Thyroglobulin type-1 [PS51162] (131-192)
  IPR000716 Thyroglobulin type-1 [SM00211] (14-60)
  IPR000716 Thyroglobulin type-1 [SM00211] (80-126)
  IPR000716 Thyroglobulin type-1 [SM00211] (150-192)
  IPR000716 Thyroglobulin type-1 [cd00191] (4-56)
  IPR000716 Thyroglobulin type-1 [cd00191] (63-122)
  IPR000716 Thyroglobulin type-1 [cd00191] (151-192)
  IPR036857 Thyroglobulin type-1 superfamily [G3DSA:4.10.800.10] (1-58)
  IPR036857 Thyroglobulin type-1 superfamily [G3DSA:4.10.800.10] (61-125)
  IPR036857 Thyroglobulin type-1 superfamily [G3DSA:4.10.800.10] (131-192)
  IPR036857 Thyroglobulin type-1 superfamily [SSF57610] (6-57)
  IPR036857 Thyroglobulin type-1 superfamily [SSF57610] (61-125)
  IPR036857 Thyroglobulin type-1 superfamily [SSF57610] (130-192)

Sequence (192 aa):
MQGNAQPGRVGAFIPQCKENGEFEEKQCWGSTGYCWCVDKDGQEILGTKIRGDPDCSNAGKTKCQLMQGNAQPGRVGAFIPQCKENGEFEEKQCWGSTGYCWCVDKDGQEILGTKIRGDPDCSNSRVRKALTLCQYQQTIVINIPGSCGPPSCNDDGSFADVQCCASTGYCHCVDKNGKEIVGTKQRGRPSC

Radius of gyration: 27.36 Å; chains: 1; bounding box: 67×34×78 Å